Protein AF-A0A8N4L3C9-F1 (afdb_monomer_lite)

Structure (mmCIF, N/CA/C/O backbone):
data_AF-A0A8N4L3C9-F1
#
_entry.id   AF-A0A8N4L3C9-F1
#
loop_
_atom_site.group_PDB
_atom_site.id
_atom_site.type_symbol
_atom_site.label_atom_id
_atom_site.label_alt_id
_atom_site.label_comp_id
_atom_site.label_asym_id
_atom_site.label_entity_id
_atom_site.label_seq_id
_atom_site.pdbx_PDB_ins_code
_atom_site.Cartn_x
_atom_site.Cartn_y
_atom_site.Cartn_z
_atom_site.occupancy
_atom_site.B_iso_or_equiv
_atom_site.auth_seq_id
_atom_site.auth_comp_id
_atom_site.auth_asym_id
_atom_site.auth_atom_id
_atom_site.pdbx_PDB_model_num
ATOM 1 N N . MET A 1 1 ? -49.165 -44.843 62.097 1.00 40.22 1 MET A N 1
ATOM 2 C CA . MET A 1 1 ? -48.979 -43.963 60.924 1.00 40.22 1 MET A CA 1
ATOM 3 C C . MET A 1 1 ? -48.472 -42.639 61.449 1.00 40.22 1 MET A C 1
ATOM 5 O O . MET A 1 1 ? -49.256 -41.775 61.826 1.00 40.22 1 MET A O 1
ATOM 9 N N . GLU A 1 2 ? -47.159 -42.580 61.627 1.00 32.84 2 GLU A N 1
ATOM 10 C CA . GLU A 1 2 ? -46.451 -41.424 62.164 1.00 32.84 2 GLU A CA 1
ATOM 11 C C . GLU A 1 2 ? -46.400 -40.332 61.094 1.00 32.84 2 GLU A C 1
ATOM 13 O O . GLU A 1 2 ? -46.201 -40.610 59.912 1.00 32.84 2 GLU A O 1
ATOM 18 N N . ARG A 1 3 ? -46.696 -39.103 61.519 1.00 32.12 3 ARG A N 1
ATOM 19 C CA . ARG A 1 3 ? -46.665 -37.895 60.698 1.00 32.12 3 ARG A CA 1
ATOM 20 C C . ARG A 1 3 ? -45.275 -37.293 60.838 1.00 32.12 3 ARG A C 1
ATOM 22 O O . ARG A 1 3 ? -44.904 -36.909 61.945 1.00 32.12 3 ARG A O 1
ATOM 29 N N . GLU A 1 4 ? -44.539 -37.198 59.742 1.00 34.81 4 GLU A N 1
ATOM 30 C CA . GLU A 1 4 ? -43.289 -36.447 59.708 1.00 34.81 4 GLU A CA 1
ATOM 31 C C . GLU A 1 4 ? -43.579 -34.962 59.457 1.00 34.81 4 GLU A C 1
ATOM 33 O O . GLU A 1 4 ? -44.310 -34.578 58.545 1.00 34.81 4 GLU A O 1
ATOM 38 N N . ASN A 1 5 ? -43.036 -34.151 60.360 1.00 30.30 5 ASN A N 1
ATOM 39 C CA . ASN A 1 5 ? -43.023 -32.696 60.373 1.00 30.30 5 ASN A CA 1
ATOM 40 C C . ASN A 1 5 ? -41.705 -32.182 59.763 1.00 30.30 5 ASN A C 1
ATOM 42 O O . ASN A 1 5 ? -40.681 -32.848 59.894 1.00 30.30 5 ASN A O 1
ATOM 46 N N . ASN A 1 6 ? -41.734 -30.910 59.332 1.00 29.19 6 ASN A N 1
ATOM 47 C CA . ASN A 1 6 ? -40.599 -29.984 59.130 1.00 29.19 6 ASN A CA 1
ATOM 48 C C . ASN A 1 6 ? -39.837 -30.153 57.797 1.00 29.19 6 ASN A C 1
ATOM 50 O O . ASN A 1 6 ? -39.669 -31.258 57.314 1.00 29.19 6 ASN A O 1
ATOM 54 N N . PHE A 1 7 ? -39.320 -29.124 57.126 1.00 27.73 7 PHE A N 1
ATOM 55 C CA . PHE A 1 7 ? -39.102 -27.710 57.435 1.00 27.73 7 PHE A CA 1
ATOM 56 C C . PHE A 1 7 ? -38.975 -26.978 56.085 1.00 27.73 7 PHE A C 1
ATOM 58 O O . PHE A 1 7 ? -38.402 -27.518 55.143 1.00 27.73 7 PHE A O 1
ATOM 65 N N . SER A 1 8 ? -39.511 -25.767 55.978 1.00 29.64 8 SER A N 1
ATOM 66 C CA . SER A 1 8 ? -39.357 -24.887 54.817 1.00 29.64 8 SER A CA 1
ATOM 67 C C . SER A 1 8 ? -37.897 -24.455 54.649 1.00 29.64 8 SER A C 1
ATOM 69 O O . SER A 1 8 ? -37.338 -23.854 55.565 1.00 29.64 8 SER A O 1
ATOM 71 N N . GLU A 1 9 ? -37.293 -24.729 53.491 1.00 32.06 9 GLU A N 1
ATOM 72 C CA . GLU A 1 9 ? -35.962 -24.229 53.136 1.00 32.06 9 GLU A CA 1
ATOM 73 C C . GLU A 1 9 ? -36.008 -22.703 52.957 1.00 32.06 9 GLU A C 1
ATOM 75 O O . GLU A 1 9 ? -36.534 -22.170 51.979 1.00 32.06 9 GLU A O 1
ATOM 80 N N . GLU A 1 10 ? -35.493 -21.995 53.962 1.00 32.00 10 GLU A N 1
ATOM 81 C CA . GLU A 1 10 ? -35.200 -20.567 53.915 1.00 32.00 10 GLU A CA 1
ATOM 82 C C . GLU A 1 10 ? -34.136 -20.276 52.850 1.00 32.00 10 GLU A C 1
ATOM 84 O O . GLU A 1 10 ? -33.052 -20.863 52.832 1.00 32.00 10 GLU A O 1
ATOM 89 N N . ASN A 1 11 ? -34.443 -19.305 51.990 1.00 30.45 11 ASN A N 1
ATOM 90 C CA . ASN A 1 11 ? -33.501 -18.662 51.085 1.00 30.45 11 ASN A CA 1
ATOM 91 C C . ASN A 1 11 ? -32.359 -18.019 51.891 1.00 30.45 11 ASN A C 1
ATOM 93 O O . ASN A 1 11 ? -32.498 -16.909 52.403 1.00 30.45 11 ASN A O 1
ATOM 97 N N . GLY A 1 12 ? -31.224 -18.709 51.994 1.00 29.72 12 GLY A N 1
ATOM 98 C CA . GLY A 1 12 ? -30.000 -18.154 52.561 1.00 29.72 12 GLY A CA 1
ATOM 99 C C . GLY A 1 12 ? -29.418 -17.076 51.648 1.00 29.72 12 GLY A C 1
ATOM 100 O O . GLY A 1 12 ? -28.816 -17.383 50.618 1.00 29.72 12 GLY A O 1
ATOM 101 N N . GLU A 1 13 ? -29.586 -15.807 52.022 1.00 33.38 13 GLU A N 1
ATOM 102 C CA . GLU A 1 13 ? -28.880 -14.687 51.398 1.00 33.38 13 GLU A CA 1
ATOM 103 C C . GLU A 1 13 ? -27.354 -14.893 51.498 1.00 33.38 13 GLU A C 1
ATOM 105 O O . GLU A 1 13 ? -26.840 -15.247 52.567 1.00 33.38 13 GLU A O 1
ATOM 110 N N . PRO A 1 14 ? -26.580 -14.670 50.420 1.00 34.81 14 PRO A N 1
ATOM 111 C CA . PRO A 1 14 ? -25.137 -14.835 50.475 1.00 34.81 14 PRO A CA 1
ATOM 112 C C . PRO A 1 14 ? -24.511 -13.759 51.370 1.00 34.81 14 PRO A C 1
ATOM 114 O O . PRO A 1 14 ? -24.670 -12.558 51.153 1.00 34.81 14 PRO A O 1
ATOM 117 N N . MET A 1 15 ? -23.753 -14.216 52.368 1.00 31.47 15 MET A N 1
ATOM 118 C CA . MET A 1 15 ? -22.994 -13.398 53.314 1.00 31.47 15 MET A CA 1
ATOM 119 C C . MET A 1 15 ? -22.161 -12.321 52.596 1.00 31.47 15 MET A C 1
ATOM 121 O O . MET A 1 15 ? -21.334 -12.618 51.729 1.00 31.47 15 MET A O 1
ATOM 125 N N . ALA A 1 16 ? -22.373 -11.060 52.985 1.00 35.69 16 ALA A N 1
ATOM 126 C CA . ALA A 1 16 ? -21.710 -9.897 52.408 1.00 35.69 16 ALA A CA 1
ATOM 127 C C . ALA A 1 16 ? -20.176 -10.027 52.467 1.00 35.69 16 ALA A C 1
ATOM 129 O O . ALA A 1 16 ? -19.571 -10.156 53.536 1.00 35.69 16 ALA A O 1
ATOM 130 N N . LYS A 1 17 ? -19.532 -9.972 51.295 1.00 41.75 17 LYS A N 1
ATOM 131 C CA . LYS A 1 17 ? -18.070 -9.935 51.161 1.00 41.75 17 LYS A CA 1
ATOM 132 C C . LYS A 1 17 ? -17.531 -8.688 51.877 1.00 41.75 17 LYS A C 1
ATOM 134 O O . LYS A 1 17 ? -18.053 -7.592 51.694 1.00 41.75 17 LYS A O 1
ATOM 139 N N . LYS A 1 18 ? -16.481 -8.849 52.695 1.00 41.50 18 LYS A N 1
ATOM 140 C CA . LYS A 1 18 ? -15.822 -7.744 53.416 1.00 41.50 18 LYS A CA 1
ATOM 141 C C . LYS A 1 18 ? -15.333 -6.675 52.425 1.00 41.50 18 LYS A C 1
ATOM 143 O O . LYS A 1 18 ? -14.487 -6.954 51.580 1.00 41.50 18 LYS A O 1
ATOM 148 N N . ILE A 1 19 ? -15.866 -5.460 52.555 1.00 48.44 19 ILE A N 1
ATOM 149 C CA . ILE A 1 19 ? -15.586 -4.307 51.686 1.00 48.44 19 ILE A CA 1
ATOM 150 C C . ILE A 1 19 ? -14.257 -3.645 52.082 1.00 48.44 19 ILE A C 1
ATOM 152 O O . ILE A 1 19 ? -13.949 -3.499 53.266 1.00 48.44 19 ILE A O 1
ATOM 156 N N . LYS A 1 20 ? -13.475 -3.207 51.085 1.00 43.78 20 LYS A N 1
ATOM 157 C CA . LYS A 1 20 ? -12.257 -2.402 51.274 1.00 43.78 20 LYS A CA 1
ATOM 158 C C . LYS A 1 20 ? -12.619 -0.993 51.768 1.00 43.78 20 LYS A C 1
ATOM 160 O O . LYS A 1 20 ? -13.208 -0.196 51.044 1.00 43.78 20 LYS A O 1
ATOM 165 N N . THR A 1 21 ? -12.226 -0.672 52.998 1.00 52.41 21 THR A N 1
ATOM 166 C CA . THR A 1 21 ? -12.514 0.582 53.728 1.00 52.41 21 THR A CA 1
ATOM 167 C C . THR A 1 21 ? -11.824 1.851 53.191 1.00 52.41 21 THR A C 1
ATOM 169 O O . THR A 1 21 ? -11.903 2.901 53.827 1.00 52.41 21 THR A O 1
ATOM 172 N N . GLU A 1 22 ? -11.123 1.788 52.058 1.00 55.25 22 GLU A N 1
ATOM 173 C CA . GLU A 1 22 ? -10.259 2.878 51.570 1.00 55.25 22 GLU A CA 1
ATOM 174 C C . GLU A 1 22 ? -11.036 4.119 51.102 1.00 55.25 22 GLU A C 1
ATOM 176 O O . GLU A 1 22 ? -10.581 5.241 51.316 1.00 55.25 22 GLU A O 1
ATOM 181 N N . TRP A 1 23 ? -12.252 3.952 50.579 1.00 54.97 23 TRP A N 1
ATOM 182 C CA . TRP A 1 23 ? -13.064 5.050 50.029 1.00 54.97 23 TRP A CA 1
ATOM 183 C C . TRP A 1 23 ? -13.632 6.008 51.081 1.00 54.97 23 TRP A C 1
ATOM 185 O O . TRP A 1 23 ? -13.938 7.158 50.774 1.00 54.97 23 TRP A O 1
ATOM 195 N N . VAL A 1 24 ? -13.736 5.570 52.340 1.00 55.00 24 VAL A N 1
ATOM 196 C CA . VAL A 1 24 ? -14.235 6.405 53.448 1.00 55.00 24 VAL A CA 1
ATOM 197 C C . VAL A 1 24 ? -13.301 7.594 53.710 1.00 55.00 24 VAL A C 1
ATOM 199 O O . VAL A 1 24 ? -13.761 8.644 54.147 1.00 55.00 24 VAL A O 1
ATOM 202 N N . LYS A 1 25 ? -12.008 7.475 53.370 1.00 58.03 25 LYS A N 1
ATOM 203 C CA . LYS A 1 25 ? -11.027 8.566 53.499 1.00 58.03 25 LYS A CA 1
ATOM 204 C C . LYS A 1 25 ? -11.184 9.675 52.448 1.00 58.03 25 LYS A C 1
ATOM 206 O O . LYS A 1 25 ? -10.525 10.699 52.569 1.00 58.03 25 LYS A O 1
ATOM 211 N N . SER A 1 26 ? -12.023 9.481 51.427 1.00 65.62 26 SER A N 1
ATOM 212 C CA . SER A 1 26 ? -12.197 10.433 50.320 1.00 65.62 26 SER A CA 1
ATOM 213 C C . SER A 1 26 ? -13.340 11.439 50.527 1.00 65.62 26 SER A C 1
ATOM 215 O O . SER A 1 26 ? -13.521 12.322 49.687 1.00 65.62 26 SER A O 1
ATOM 217 N N . TYR A 1 27 ? -14.137 11.317 51.594 1.00 71.25 27 TYR A N 1
ATOM 218 C CA . TYR A 1 27 ? -15.278 12.204 51.846 1.00 71.25 27 TYR A CA 1
ATOM 219 C C . TYR A 1 27 ? -14.908 13.352 52.787 1.00 71.25 27 TYR A C 1
ATOM 221 O O . TYR A 1 27 ? -14.153 13.170 53.735 1.00 71.25 27 TYR A O 1
ATOM 2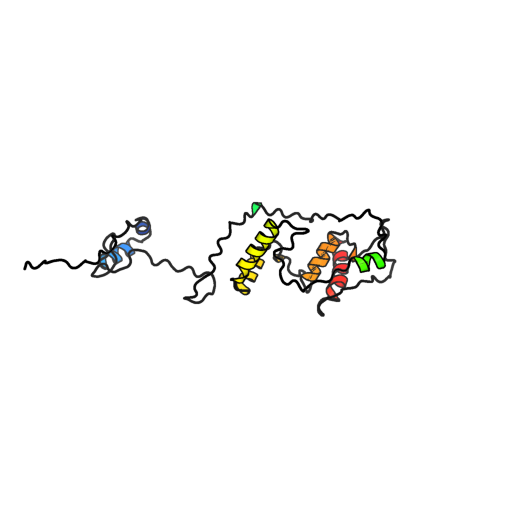29 N N . SER A 1 28 ? -15.474 14.539 52.547 1.00 83.88 28 SER A N 1
ATOM 230 C CA . SER A 1 28 ? -15.307 15.679 53.455 1.00 83.88 28 SER A CA 1
ATOM 231 C C . SER A 1 28 ? -16.071 15.471 54.767 1.00 83.88 28 SER A C 1
ATOM 233 O O . SER A 1 28 ? -17.130 14.838 54.787 1.00 83.88 28 SER A O 1
ATOM 235 N N . ASP A 1 29 ? -15.597 16.081 55.856 1.00 81.38 29 ASP A N 1
ATOM 236 C CA . ASP A 1 29 ? -16.233 15.975 57.181 1.00 81.38 29 ASP A CA 1
ATOM 237 C C . ASP A 1 29 ? -17.701 16.428 57.176 1.00 81.38 29 ASP A C 1
ATOM 239 O O . ASP A 1 29 ? -18.554 15.849 57.851 1.00 81.38 29 ASP A O 1
ATOM 243 N N . LYS A 1 30 ? -18.030 17.434 56.351 1.00 83.75 30 LYS A N 1
ATOM 244 C CA . LYS A 1 30 ? -19.411 17.905 56.161 1.00 83.75 30 LYS A CA 1
ATOM 245 C C . LYS A 1 30 ? -20.297 16.839 55.514 1.00 83.75 30 LYS A C 1
ATOM 247 O O . LYS A 1 30 ? -21.440 16.670 55.936 1.00 83.75 30 LYS A O 1
ATOM 252 N N . ALA A 1 31 ? -19.779 16.126 54.513 1.00 80.50 31 ALA A N 1
ATOM 253 C CA . ALA A 1 31 ? -20.506 15.043 53.858 1.00 80.50 31 ALA A CA 1
ATOM 254 C C . ALA A 1 31 ? -20.727 13.874 54.825 1.00 80.50 31 ALA A C 1
ATOM 256 O O . ALA A 1 31 ? -21.833 13.341 54.895 1.00 80.50 31 ALA A O 1
ATOM 257 N N . LEU A 1 32 ? -19.716 13.534 55.630 1.00 80.88 32 LEU A N 1
ATOM 258 C CA . LEU A 1 32 ? -19.824 12.483 56.639 1.00 80.88 32 LEU A CA 1
ATOM 259 C C . LEU A 1 32 ? -20.898 12.810 57.685 1.00 80.88 32 LEU A C 1
ATOM 261 O O . LEU A 1 32 ? -21.756 11.979 57.971 1.00 80.88 32 LEU A O 1
ATOM 265 N N . LEU A 1 33 ? -20.911 14.047 58.193 1.00 83.94 33 LEU A N 1
ATOM 266 C CA . LEU A 1 33 ? -21.912 14.509 59.156 1.00 83.94 33 LEU A CA 1
ATOM 267 C C . LEU A 1 33 ? -23.336 14.451 58.584 1.00 83.94 33 LEU A C 1
ATOM 269 O O . LEU A 1 33 ? -24.275 14.061 59.283 1.00 83.94 33 LEU A O 1
ATOM 273 N N . MET A 1 34 ? -23.502 14.828 57.314 1.00 82.81 34 MET A N 1
ATOM 274 C CA . MET A 1 34 ? -24.790 14.755 56.626 1.00 82.81 34 MET A CA 1
ATOM 275 C C . MET A 1 34 ? -25.253 13.303 56.447 1.00 82.81 34 MET A C 1
ATOM 277 O O . MET A 1 34 ? -26.417 13.010 56.711 1.00 82.81 34 MET A O 1
ATOM 281 N N . MET A 1 35 ? -24.351 12.387 56.081 1.00 79.44 35 MET A N 1
ATOM 282 C CA . MET A 1 35 ? -24.652 10.955 55.965 1.00 79.44 35 MET A CA 1
ATOM 283 C C . MET A 1 35 ? -25.075 10.356 57.309 1.00 79.44 35 MET A C 1
ATOM 285 O O . MET A 1 35 ? -26.095 9.672 57.379 1.00 79.44 35 MET A O 1
ATOM 289 N N . THR A 1 36 ? -24.366 10.679 58.393 1.00 81.69 36 THR A N 1
ATOM 290 C CA . THR A 1 36 ? -24.722 10.222 59.746 1.00 81.69 36 THR A CA 1
ATOM 291 C C . THR A 1 36 ? -26.108 10.718 60.163 1.00 81.69 36 THR A C 1
ATOM 293 O O . THR A 1 36 ? -26.901 9.947 60.696 1.00 81.69 36 THR A O 1
ATOM 296 N N . ARG A 1 37 ? -26.456 11.980 59.863 1.00 83.31 37 ARG A N 1
ATOM 297 C CA . ARG A 1 37 ? -27.806 12.521 60.125 1.00 83.31 37 ARG A CA 1
ATOM 298 C C . ARG A 1 37 ? -28.906 11.819 59.328 1.00 83.31 37 ARG A C 1
ATOM 300 O O . ARG A 1 37 ? -30.043 11.787 59.783 1.00 83.31 37 ARG A O 1
ATOM 307 N N . MET A 1 38 ? -28.570 11.258 58.171 1.00 77.75 38 MET A N 1
ATOM 308 C CA . MET A 1 38 ? -29.484 10.485 57.325 1.00 77.75 38 MET A CA 1
ATOM 309 C C . MET A 1 38 ? -29.541 8.993 57.706 1.00 77.75 38 MET A C 1
ATOM 311 O O . MET A 1 38 ? -30.161 8.208 56.991 1.00 77.75 38 MET A O 1
ATOM 315 N N . GLY A 1 39 ? -28.921 8.594 58.824 1.00 77.44 39 GLY A N 1
ATOM 316 C CA . GLY A 1 39 ? -28.954 7.218 59.326 1.00 77.44 39 GLY A CA 1
ATOM 317 C C . GLY A 1 39 ? -27.906 6.295 58.704 1.00 77.44 39 GLY A C 1
ATOM 318 O O . GLY A 1 39 ? -28.110 5.088 58.660 1.00 77.44 39 GLY A O 1
ATOM 319 N N . TYR A 1 40 ? -26.799 6.841 58.192 1.00 78.38 40 TYR A N 1
ATOM 320 C CA . TYR A 1 40 ? -25.671 6.031 57.735 1.00 78.38 40 TYR A CA 1
ATOM 321 C C . TYR A 1 40 ? -24.992 5.311 58.908 1.00 78.38 40 TYR A C 1
ATOM 323 O O . TYR A 1 40 ? -24.502 5.948 59.843 1.00 78.38 40 TYR A O 1
ATOM 331 N N . GLU A 1 41 ? -24.892 3.987 58.813 1.00 78.19 41 GLU A N 1
ATOM 332 C CA . GLU A 1 41 ? -24.109 3.149 59.718 1.00 78.19 41 GLU A CA 1
ATOM 333 C C . GLU A 1 41 ? -22.895 2.567 58.983 1.00 78.19 41 GLU A C 1
ATOM 335 O O . GLU A 1 41 ? -22.954 2.210 57.805 1.00 78.19 41 GLU A O 1
ATOM 340 N N . LYS A 1 42 ? -21.763 2.443 59.686 1.00 71.19 42 LYS A N 1
ATOM 341 C CA . LYS A 1 42 ? -20.527 1.909 59.101 1.00 71.19 42 LYS A CA 1
ATOM 342 C C . LYS A 1 42 ? -20.770 0.487 58.577 1.00 71.19 42 LYS A C 1
ATOM 344 O O . LYS A 1 42 ? -21.138 -0.396 59.345 1.00 71.19 42 LYS A O 1
ATOM 349 N N . ASN A 1 43 ? -20.494 0.272 57.288 1.00 71.69 43 ASN A N 1
ATOM 350 C CA . ASN A 1 43 ? -20.716 -0.985 56.554 1.00 71.69 43 ASN A CA 1
ATOM 351 C C . ASN A 1 43 ? -22.188 -1.350 56.295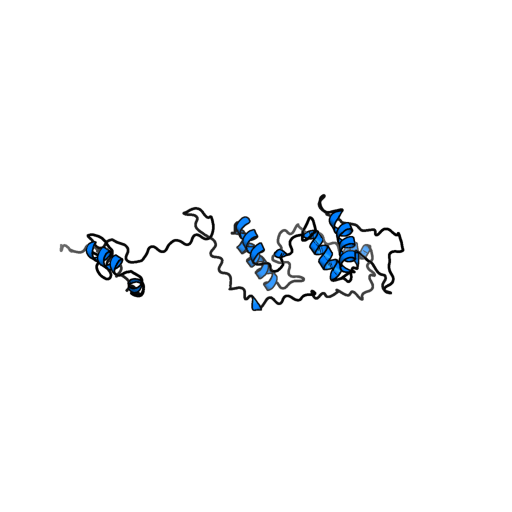 1.00 71.69 43 ASN A C 1
ATOM 353 O O . ASN A 1 43 ? -22.470 -2.508 55.985 1.00 71.69 43 ASN A O 1
ATOM 357 N N . LYS A 1 44 ? -23.118 -0.390 56.376 1.00 76.56 44 LYS A N 1
ATOM 358 C CA . LYS A 1 44 ? -24.517 -0.579 55.970 1.00 76.56 44 LYS A CA 1
ATOM 359 C C . LYS A 1 44 ? -24.944 0.442 54.916 1.00 76.56 44 LYS A C 1
ATOM 361 O O . LYS A 1 44 ? -24.405 1.544 54.832 1.00 76.56 44 LYS A O 1
ATOM 366 N N . GLY A 1 45 ? -25.885 0.031 54.072 1.00 75.44 45 GLY A N 1
ATOM 367 C CA . GLY A 1 45 ? -26.487 0.894 53.067 1.00 75.44 45 GLY A CA 1
ATOM 368 C C . GLY A 1 45 ? -27.303 2.016 53.697 1.00 75.44 45 GLY A C 1
ATOM 369 O O . GLY A 1 45 ? -27.865 1.847 54.773 1.00 75.44 45 GLY A O 1
ATOM 370 N N . LEU A 1 46 ? -27.422 3.158 53.022 1.00 77.44 46 LEU A N 1
ATOM 371 C CA . LEU A 1 46 ? -28.291 4.242 53.485 1.00 77.44 46 LEU A CA 1
ATOM 372 C C . LEU A 1 46 ? -29.778 3.864 53.325 1.00 77.44 46 LEU A C 1
ATOM 374 O O . LEU A 1 46 ? -30.179 3.369 52.273 1.00 77.44 46 LEU A O 1
ATOM 378 N N . GLY A 1 47 ? -30.611 4.121 54.336 1.00 73.38 47 GLY A N 1
ATOM 379 C CA . GLY A 1 47 ? -32.065 3.907 54.278 1.00 73.38 47 GLY A CA 1
ATOM 380 C C . GLY A 1 47 ? -32.628 3.226 55.526 1.00 73.38 47 GLY A C 1
ATOM 381 O O . GLY A 1 47 ? -31.893 2.635 56.308 1.00 73.38 47 GLY A O 1
ATOM 382 N N . LYS A 1 48 ? -33.954 3.283 55.710 1.00 75.75 48 LYS A N 1
ATOM 383 C CA . LYS A 1 48 ? -34.636 2.815 56.934 1.00 75.75 48 LYS A CA 1
ATOM 384 C C . LYS A 1 48 ? -34.381 1.335 57.262 1.00 75.75 48 LYS A C 1
ATOM 386 O O . LYS A 1 48 ? -34.361 0.981 58.435 1.00 75.75 48 LYS A O 1
ATOM 391 N N . GLN A 1 49 ? -34.190 0.487 56.248 1.00 78.62 49 GLN A N 1
ATOM 392 C CA . GLN A 1 49 ? -33.849 -0.934 56.408 1.00 78.62 49 GLN A CA 1
ATOM 393 C C . GLN A 1 49 ? -32.416 -1.258 55.955 1.00 78.62 49 GLN A C 1
ATOM 395 O O . GLN A 1 49 ? -32.109 -2.408 55.669 1.00 78.62 49 GLN A O 1
ATOM 400 N N . ASN A 1 50 ? -31.526 -0.265 55.865 1.00 76.44 50 ASN A N 1
ATOM 401 C CA . ASN A 1 50 ? -30.164 -0.428 55.337 1.00 76.44 50 ASN A CA 1
ATOM 402 C C . ASN A 1 50 ? -30.092 -0.926 53.878 1.00 76.44 50 ASN A C 1
ATOM 404 O O . ASN A 1 50 ? -29.086 -1.486 53.452 1.00 76.44 50 ASN A O 1
ATOM 408 N N . GLN A 1 51 ? -31.157 -0.695 53.104 1.00 75.25 51 GLN A N 1
ATOM 409 C CA . GLN A 1 51 ? -31.340 -1.171 51.724 1.00 75.25 51 GLN A CA 1
ATOM 410 C C . GLN A 1 51 ? -30.493 -0.441 50.662 1.00 75.25 51 GLN A C 1
ATOM 412 O O . GLN A 1 51 ? -30.533 -0.789 49.483 1.00 75.25 51 GLN A O 1
ATOM 417 N N . GLY A 1 52 ? -29.790 0.628 51.042 1.00 72.81 52 GLY A N 1
ATOM 418 C CA . GLY A 1 52 ? -28.978 1.417 50.120 1.00 72.81 52 GLY A CA 1
ATOM 419 C C . GLY A 1 52 ? -27.756 0.654 49.612 1.00 72.81 52 GLY A C 1
ATOM 420 O O . GLY A 1 52 ? -27.251 -0.267 50.248 1.00 72.81 52 GLY A O 1
ATOM 421 N N . ARG A 1 53 ? -27.231 1.063 48.457 1.00 70.38 53 ARG A N 1
ATOM 422 C CA . ARG A 1 53 ? -25.994 0.475 47.931 1.00 70.38 53 ARG A CA 1
ATOM 423 C C . ARG A 1 53 ? -24.816 0.885 48.815 1.00 70.38 53 ARG A C 1
ATOM 425 O O . ARG A 1 53 ? -24.666 2.055 49.153 1.00 70.38 53 ARG A O 1
ATOM 432 N N . LEU A 1 54 ? -23.997 -0.096 49.174 1.00 69.12 54 LEU A N 1
ATOM 433 C CA . LEU A 1 54 ? -22.751 0.098 49.917 1.00 69.12 54 LEU A CA 1
ATOM 434 C C . LEU A 1 54 ? -21.610 0.581 49.025 1.00 69.12 54 LEU A C 1
ATOM 436 O O . LEU A 1 54 ? -20.743 1.336 49.455 1.00 69.12 54 LEU A O 1
ATOM 440 N N . GLU A 1 55 ? -21.611 0.117 47.781 1.00 65.12 55 GLU A N 1
ATOM 441 C CA . GLU A 1 55 ? -20.586 0.448 46.808 1.00 65.12 55 GLU A CA 1
ATOM 442 C C . GLU A 1 55 ? -21.004 1.686 46.007 1.00 65.12 55 GLU A C 1
ATOM 444 O O . GLU A 1 55 ? -22.174 1.787 45.608 1.00 65.12 55 GLU A O 1
ATOM 449 N N . PRO A 1 56 ? -20.073 2.626 45.751 1.00 66.88 56 PRO A N 1
ATOM 450 C CA . PRO A 1 56 ? -20.316 3.728 44.835 1.00 66.88 56 PRO A CA 1
ATOM 451 C C . PRO A 1 56 ? -20.835 3.201 43.499 1.00 66.88 56 PRO A C 1
ATOM 453 O O . PRO A 1 56 ? -20.353 2.190 42.985 1.00 66.88 56 PRO A O 1
ATOM 456 N N . ILE A 1 57 ? -21.805 3.902 42.913 1.00 67.44 57 ILE A N 1
ATOM 457 C CA . ILE A 1 57 ? -22.211 3.622 41.539 1.00 67.44 57 ILE A CA 1
ATOM 458 C C . ILE A 1 57 ? -21.022 3.997 40.663 1.00 67.44 57 ILE A C 1
ATOM 460 O O . ILE A 1 57 ? -20.731 5.177 40.469 1.00 67.44 57 ILE A O 1
ATOM 464 N N . ILE A 1 58 ? -20.311 2.984 40.175 1.00 64.12 58 ILE A N 1
ATOM 465 C CA . ILE A 1 58 ? -19.250 3.173 39.196 1.00 64.12 58 ILE A CA 1
ATOM 466 C C . ILE A 1 58 ? -19.921 3.792 37.973 1.00 64.12 58 ILE A C 1
ATOM 468 O O . ILE A 1 58 ? -20.858 3.214 37.415 1.00 64.12 58 ILE A O 1
ATOM 472 N N . ALA A 1 59 ? -19.488 4.993 37.592 1.00 61.75 59 ALA A N 1
ATOM 473 C CA . ALA A 1 59 ? -19.933 5.587 36.346 1.00 61.75 59 ALA A CA 1
ATOM 474 C C . ALA A 1 59 ? -19.557 4.619 35.224 1.00 61.75 59 ALA A C 1
ATOM 476 O O . ALA A 1 59 ? -18.384 4.269 35.079 1.00 61.75 59 ALA A O 1
ATOM 477 N N . VAL A 1 60 ? -20.550 4.156 34.464 1.00 62.19 60 VAL A N 1
ATOM 478 C CA . VAL A 1 60 ? -20.290 3.362 33.265 1.00 62.19 60 VAL A CA 1
ATOM 479 C C . VAL A 1 60 ? -19.444 4.240 32.352 1.00 62.19 60 VAL A C 1
ATOM 481 O O . VAL A 1 60 ? -19.921 5.266 31.865 1.00 62.19 60 VAL A O 1
ATOM 484 N N . GLN A 1 61 ? -18.174 3.879 32.171 1.00 56.66 61 GLN A N 1
ATOM 485 C CA . GLN A 1 61 ? -17.340 4.504 31.156 1.00 56.66 61 GLN A CA 1
ATOM 486 C C . GLN A 1 61 ? -17.909 4.062 29.813 1.00 56.66 61 GLN A C 1
ATOM 488 O O . GLN A 1 61 ? -17.760 2.914 29.411 1.00 56.66 61 GLN A O 1
ATOM 493 N N . GLN A 1 62 ? -18.660 4.953 29.170 1.00 55.97 62 GLN A N 1
ATOM 494 C CA . GLN A 1 62 ? -19.054 4.748 27.788 1.00 55.97 62 GLN A CA 1
ATOM 495 C C . GLN A 1 62 ? -17.864 5.106 26.907 1.00 55.97 62 GLN A C 1
ATOM 497 O O . GLN A 1 62 ? -17.443 6.266 26.864 1.00 55.97 62 GLN A O 1
ATOM 502 N N . ASP A 1 63 ? -17.343 4.122 26.184 1.00 56.72 63 ASP A N 1
ATOM 503 C CA . ASP A 1 63 ? -16.337 4.376 25.168 1.00 56.72 63 ASP A CA 1
ATOM 504 C C . ASP A 1 63 ? -16.994 5.027 23.943 1.00 56.72 63 ASP A C 1
ATOM 506 O O . ASP A 1 63 ? -17.670 4.408 23.120 1.00 56.72 63 ASP A O 1
ATOM 510 N N . GLY A 1 64 ? -16.797 6.341 23.827 1.00 62.94 64 GLY A N 1
ATOM 511 C CA . GLY A 1 64 ? -17.235 7.130 22.678 1.00 62.94 64 GLY A CA 1
ATOM 512 C C . GLY A 1 64 ? -18.687 7.614 22.740 1.00 62.94 64 GLY A C 1
ATOM 513 O O . GLY A 1 64 ? -19.270 7.801 23.800 1.00 62.94 64 GLY A O 1
ATOM 514 N N . ARG A 1 65 ? -19.264 7.906 21.565 1.00 62.19 65 ARG A N 1
ATOM 515 C CA . ARG A 1 65 ? -20.635 8.436 21.408 1.00 62.19 65 ARG A CA 1
ATOM 516 C C . ARG A 1 65 ? -21.656 7.310 21.214 1.00 62.19 65 ARG A C 1
ATOM 518 O O . ARG A 1 65 ? -22.506 7.392 20.330 1.00 62.19 65 ARG A O 1
ATOM 525 N N . LYS A 1 66 ? -21.534 6.229 21.980 1.00 61.81 66 LYS A N 1
ATOM 526 C CA . LYS A 1 66 ? -22.502 5.130 21.941 1.00 61.81 66 LYS A CA 1
ATOM 527 C C . LYS A 1 66 ? -23.691 5.482 22.836 1.00 61.81 66 LYS A C 1
ATOM 529 O O . LYS A 1 66 ? -23.519 6.019 23.928 1.00 61.81 66 LYS A O 1
ATOM 534 N N . GLY A 1 67 ? -24.908 5.232 22.354 1.00 58.88 67 GLY A N 1
ATOM 535 C CA . GLY A 1 67 ? -26.123 5.450 23.141 1.00 58.88 67 GLY A CA 1
ATOM 536 C C . GLY A 1 67 ? -26.125 4.603 24.418 1.00 58.88 67 GLY A C 1
ATOM 537 O O . GLY A 1 67 ? -25.508 3.539 24.472 1.00 58.88 67 GLY A O 1
ATOM 538 N N . LEU A 1 68 ? -26.810 5.080 25.458 1.00 60.19 68 LEU A N 1
ATOM 539 C CA . LEU A 1 68 ? -27.035 4.312 26.686 1.00 60.19 68 LEU A CA 1
ATOM 540 C C . LEU A 1 68 ? -27.699 2.966 26.341 1.00 60.19 68 LEU A C 1
ATOM 542 O O . LEU A 1 68 ? -28.751 2.945 25.710 1.00 60.19 68 LEU A O 1
ATOM 546 N N . GLY A 1 69 ? -27.083 1.852 26.751 1.00 61.00 69 GLY A N 1
ATOM 547 C CA . GLY A 1 69 ? -27.622 0.497 26.562 1.00 61.00 69 GLY A CA 1
ATOM 548 C C . GLY A 1 69 ? -27.054 -0.305 25.384 1.00 61.00 69 GLY A C 1
ATOM 549 O O . GLY A 1 69 ? -27.411 -1.474 25.244 1.00 61.00 69 GLY A O 1
ATOM 550 N N . LEU A 1 70 ? -26.155 0.264 24.570 1.00 62.00 70 LEU A N 1
ATOM 551 C CA . LEU A 1 70 ? -25.441 -0.510 23.551 1.00 62.00 70 LEU A CA 1
ATOM 552 C C . LEU A 1 70 ? -24.389 -1.398 24.232 1.00 62.00 70 LEU A C 1
ATOM 554 O O . LEU A 1 70 ? -23.465 -0.889 24.864 1.00 62.00 70 LEU A O 1
ATOM 558 N N . LYS A 1 71 ? -24.559 -2.720 24.147 1.00 59.34 71 LYS A N 1
ATOM 559 C CA . LYS A 1 71 ? -23.589 -3.684 24.675 1.00 59.34 71 LYS A CA 1
ATOM 560 C C . LYS A 1 71 ? -22.397 -3.746 23.724 1.00 59.34 71 LYS A C 1
ATOM 562 O O . LYS A 1 71 ? -22.572 -4.048 22.548 1.00 59.34 71 LYS A O 1
ATOM 567 N N . ASP A 1 72 ? -21.202 -3.471 24.234 1.00 55.94 72 ASP A N 1
ATOM 568 C CA . ASP A 1 72 ? -19.971 -3.742 23.500 1.00 55.94 72 ASP A CA 1
ATOM 569 C C . ASP A 1 72 ? -19.742 -5.257 23.486 1.00 55.94 72 ASP A C 1
ATOM 571 O O . ASP A 1 72 ? -19.275 -5.844 24.458 1.00 55.94 72 ASP A O 1
ATOM 575 N N . GLU A 1 73 ? -20.101 -5.909 22.381 1.00 55.38 73 GLU A N 1
ATOM 576 C CA . GLU A 1 73 ? -19.785 -7.329 22.160 1.00 55.38 73 GLU A CA 1
ATOM 577 C C . GLU A 1 73 ? -18.294 -7.549 21.852 1.00 55.38 73 GLU A C 1
ATOM 579 O O . GLU A 1 73 ? -17.816 -8.679 21.800 1.00 55.38 73 GLU A O 1
ATOM 584 N N . CYS A 1 74 ? -17.533 -6.468 21.672 1.00 52.38 74 CYS A N 1
ATOM 585 C CA . CYS A 1 74 ? -16.147 -6.516 21.239 1.00 52.38 74 CYS A CA 1
ATOM 586 C C . CYS A 1 74 ? -15.189 -6.255 22.409 1.00 52.38 74 CYS A C 1
ATOM 588 O O . CYS A 1 74 ? -14.535 -5.216 22.485 1.00 52.38 74 CYS A O 1
ATOM 590 N N . GLN A 1 75 ? -15.080 -7.214 23.333 1.00 52.22 75 GLN A N 1
ATOM 591 C CA . GLN A 1 75 ? -13.869 -7.325 24.148 1.00 52.22 75 GLN A CA 1
ATOM 592 C C . GLN A 1 75 ? -12.768 -7.902 23.261 1.00 52.22 75 GLN A C 1
ATOM 594 O O . GLN A 1 75 ? -12.536 -9.108 23.225 1.00 52.22 75 GLN A O 1
ATOM 599 N N . VAL A 1 76 ? -12.123 -7.031 22.490 1.00 55.94 76 VAL A N 1
ATOM 600 C CA . VAL A 1 76 ? -10.952 -7.406 21.706 1.00 55.94 76 VAL A CA 1
ATOM 601 C C . VAL A 1 76 ? -9.807 -7.660 22.691 1.00 55.94 76 VAL A C 1
ATOM 603 O O . VAL A 1 76 ? -9.121 -6.735 23.121 1.00 55.94 76 VAL A O 1
ATOM 606 N N . SER A 1 77 ? -9.634 -8.917 23.096 1.00 51.69 77 SER A N 1
ATOM 607 C CA . SER A 1 77 ? -8.476 -9.377 23.867 1.00 51.69 77 SER A CA 1
ATOM 608 C C . SER A 1 77 ? -7.266 -9.452 22.937 1.00 51.69 77 SER A C 1
ATOM 610 O O . SER A 1 77 ? -6.878 -10.530 22.495 1.00 51.69 77 SER A O 1
ATOM 612 N N . LEU A 1 78 ? -6.701 -8.295 22.601 1.00 57.62 78 LEU A N 1
ATOM 613 C CA . LEU A 1 78 ? -5.410 -8.220 21.930 1.00 57.62 78 LEU A CA 1
ATOM 614 C C . LEU A 1 78 ? -4.305 -8.281 22.980 1.00 57.62 78 LEU A C 1
ATOM 616 O O . LEU A 1 78 ? -4.337 -7.561 23.980 1.00 57.62 78 LEU A O 1
ATOM 620 N N . GLU A 1 79 ? -3.310 -9.121 22.717 1.00 64.56 79 GLU A N 1
ATOM 621 C CA . GLU A 1 79 ? -1.988 -8.968 23.314 1.00 64.56 79 GLU A CA 1
ATOM 622 C C . GLU A 1 79 ? -1.548 -7.508 23.149 1.00 64.56 79 GLU A C 1
ATOM 624 O O . GLU A 1 79 ? -1.757 -6.892 22.098 1.00 64.56 79 GLU A O 1
ATOM 629 N N . SER A 1 80 ? -0.997 -6.917 24.209 1.00 65.62 80 SER A N 1
ATOM 630 C CA . SER A 1 80 ? -0.545 -5.532 24.160 1.00 65.62 80 SER A CA 1
ATOM 631 C C . SER A 1 80 ? 0.560 -5.411 23.115 1.00 65.62 80 SER A C 1
ATOM 633 O O . SER A 1 80 ? 1.642 -5.963 23.308 1.00 65.62 80 SER A O 1
ATOM 635 N N . TRP A 1 81 ? 0.286 -4.694 22.024 1.00 75.44 81 TRP A N 1
ATOM 636 C CA . TRP A 1 81 ? 1.306 -4.353 21.038 1.00 75.44 81 TRP A CA 1
ATOM 637 C C . TRP A 1 81 ? 2.440 -3.592 21.729 1.00 75.44 81 TRP A C 1
ATOM 639 O O . TRP A 1 81 ? 2.202 -2.571 22.381 1.00 75.44 81 TRP A O 1
ATOM 649 N N . ASP A 1 82 ? 3.664 -4.099 21.607 1.00 78.94 82 ASP A N 1
ATOM 650 C CA . ASP A 1 82 ? 4.840 -3.441 22.157 1.00 78.94 82 ASP A CA 1
ATOM 651 C C . ASP A 1 82 ? 5.382 -2.434 21.139 1.00 78.94 82 ASP A C 1
ATOM 653 O O . ASP A 1 82 ? 6.002 -2.798 20.139 1.00 78.94 82 ASP A O 1
ATOM 657 N N . ASN A 1 83 ? 5.169 -1.148 21.418 1.00 70.62 83 ASN A N 1
ATOM 658 C CA . ASN A 1 83 ? 5.627 -0.047 20.571 1.00 70.62 83 ASN A CA 1
ATOM 659 C C . ASN A 1 83 ? 7.153 -0.032 20.357 1.00 70.62 83 ASN A C 1
ATOM 661 O O . ASN A 1 83 ? 7.618 0.629 19.434 1.00 70.62 83 ASN A O 1
ATOM 665 N N . THR A 1 84 ? 7.944 -0.720 21.188 1.00 75.94 84 THR A N 1
ATOM 666 C CA . THR A 1 84 ? 9.406 -0.792 21.016 1.00 75.94 84 THR A CA 1
ATOM 667 C C . THR A 1 84 ? 9.837 -1.748 19.903 1.00 75.94 84 THR A C 1
ATOM 669 O O . THR A 1 84 ? 10.970 -1.665 19.431 1.00 75.94 84 THR A O 1
ATOM 672 N N . THR A 1 85 ? 8.934 -2.619 19.443 1.00 74.19 85 THR A N 1
ATOM 673 C CA . THR A 1 85 ? 9.198 -3.551 18.338 1.00 74.19 85 THR A CA 1
ATOM 674 C C . THR A 1 85 ? 9.177 -2.873 16.966 1.00 74.19 85 THR A C 1
ATOM 676 O O . THR A 1 85 ? 9.767 -3.389 16.016 1.00 74.19 85 THR A O 1
ATOM 679 N N . GLU A 1 86 ? 8.539 -1.706 16.842 1.00 77.69 86 GLU A N 1
ATOM 680 C CA . GLU A 1 86 ? 8.427 -0.978 15.578 1.00 77.69 86 GLU A CA 1
ATOM 681 C C . GLU A 1 86 ? 9.654 -0.079 15.355 1.00 77.69 86 GLU A C 1
ATOM 683 O O . GLU A 1 86 ? 9.736 1.047 15.846 1.00 77.69 86 GLU A O 1
ATOM 688 N N . ILE A 1 87 ? 10.627 -0.575 14.587 1.00 82.50 87 ILE A N 1
ATOM 689 C CA . ILE A 1 87 ? 11.795 0.208 14.166 1.00 82.50 87 ILE A CA 1
ATOM 690 C C . ILE A 1 87 ? 11.490 0.866 12.818 1.00 82.50 87 ILE A C 1
ATOM 692 O O . ILE A 1 87 ? 11.455 0.204 11.780 1.00 82.50 87 ILE A O 1
ATOM 696 N N . ILE A 1 88 ? 11.291 2.184 12.830 1.00 83.50 88 ILE A N 1
ATOM 697 C CA . ILE A 1 88 ? 11.068 2.982 11.621 1.00 83.50 88 ILE A CA 1
ATOM 698 C C . ILE A 1 88 ? 12.417 3.455 11.071 1.00 83.50 88 ILE A C 1
ATOM 700 O O . ILE A 1 88 ? 13.077 4.301 11.674 1.00 83.50 88 ILE A O 1
ATOM 704 N N . ASN A 1 89 ? 12.805 2.940 9.904 1.00 84.12 89 ASN A N 1
ATOM 705 C CA . ASN A 1 89 ? 14.014 3.363 9.195 1.00 84.12 89 ASN A CA 1
ATOM 706 C C . ASN A 1 89 ? 13.667 4.431 8.150 1.00 84.12 89 ASN A C 1
ATOM 708 O O . ASN A 1 89 ? 12.834 4.190 7.277 1.00 84.12 89 ASN A O 1
ATOM 712 N N . LEU A 1 90 ? 14.308 5.599 8.242 1.00 85.12 90 LEU A N 1
ATOM 713 C CA . LEU A 1 90 ? 14.220 6.676 7.254 1.00 85.12 90 LEU A CA 1
ATOM 714 C C . LEU A 1 90 ? 15.645 7.088 6.848 1.00 85.12 90 LEU A C 1
ATOM 716 O O . LEU A 1 90 ? 16.400 7.524 7.721 1.00 85.12 90 LEU A O 1
ATOM 720 N N . PRO A 1 91 ? 16.031 6.986 5.562 1.00 85.56 91 PRO A N 1
ATOM 721 C CA . PRO A 1 91 ? 15.258 6.457 4.429 1.00 85.56 91 PRO A CA 1
ATOM 722 C C . PRO A 1 91 ? 14.922 4.958 4.563 1.00 85.56 91 PRO A C 1
ATOM 724 O O . PRO A 1 91 ? 15.566 4.232 5.320 1.00 85.56 91 PRO A O 1
ATOM 727 N N . GLU A 1 92 ? 13.885 4.508 3.851 1.00 90.12 92 GLU A N 1
ATOM 728 C CA . GLU A 1 92 ? 13.474 3.099 3.834 1.00 90.12 92 GLU A CA 1
ATOM 729 C C . GLU A 1 92 ? 14.528 2.237 3.122 1.00 90.12 92 GLU A C 1
ATOM 731 O O . GLU A 1 92 ? 15.114 2.643 2.118 1.00 90.12 92 GLU A O 1
ATOM 736 N N . ASN A 1 93 ? 14.750 1.017 3.616 1.00 89.12 93 ASN A N 1
ATOM 737 C CA . ASN A 1 93 ? 15.634 0.056 2.960 1.00 89.12 93 ASN A CA 1
ATOM 738 C C . ASN A 1 93 ? 14.846 -0.754 1.926 1.00 89.12 93 ASN A C 1
ATOM 740 O O . ASN A 1 93 ? 13.772 -1.270 2.238 1.00 89.12 93 ASN A O 1
ATOM 744 N N . TYR A 1 94 ? 15.402 -0.937 0.729 1.00 90.62 94 TYR A N 1
ATOM 745 C CA . TYR A 1 94 ? 14.818 -1.786 -0.309 1.00 90.62 94 TYR A CA 1
ATOM 746 C C . TYR A 1 94 ? 15.845 -2.781 -0.857 1.00 90.62 94 TYR A C 1
ATOM 748 O O . TYR 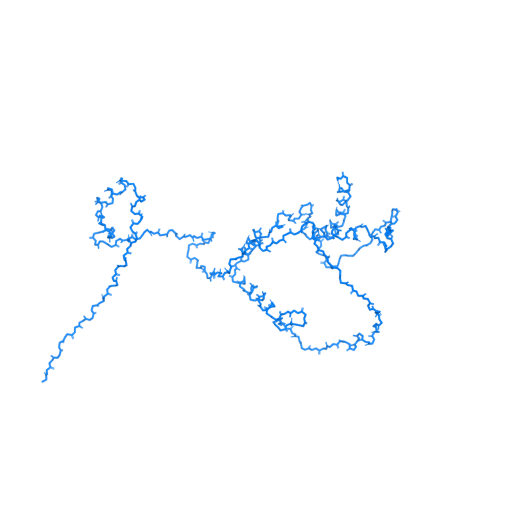A 1 94 ? 17.053 -2.548 -0.819 1.00 90.62 94 TYR A O 1
ATOM 756 N N . SER A 1 95 ? 15.356 -3.910 -1.369 1.00 93.12 95 SER A N 1
ATOM 757 C CA . SER A 1 95 ? 16.164 -4.929 -2.034 1.00 93.12 95 SER A CA 1
ATOM 758 C C . SER A 1 95 ? 15.548 -5.293 -3.380 1.00 93.12 95 SER A C 1
ATOM 760 O O . SER A 1 95 ? 14.333 -5.435 -3.519 1.00 93.12 95 SER A O 1
ATOM 762 N N . TRP A 1 96 ? 16.399 -5.432 -4.394 1.00 91.06 96 TRP A N 1
ATOM 763 C CA . TRP A 1 96 ? 15.976 -5.864 -5.720 1.00 91.06 96 TRP A CA 1
ATOM 764 C C . TRP A 1 96 ? 15.942 -7.388 -5.805 1.00 91.06 96 TRP A C 1
ATOM 766 O O . TRP A 1 96 ? 16.866 -8.063 -5.350 1.00 91.06 96 TRP A O 1
ATOM 776 N N . ILE A 1 97 ? 14.912 -7.924 -6.461 1.00 91.88 97 ILE A N 1
ATOM 777 C CA . ILE A 1 97 ? 14.926 -9.309 -6.934 1.00 91.88 97 ILE A CA 1
ATOM 778 C C . ILE A 1 97 ? 15.792 -9.341 -8.193 1.00 91.88 97 ILE A C 1
ATOM 780 O O . ILE A 1 97 ? 15.485 -8.672 -9.180 1.00 91.88 97 ILE A O 1
ATOM 784 N N . THR A 1 98 ? 16.880 -10.104 -8.163 1.00 88.25 98 THR A N 1
ATOM 785 C CA . THR A 1 98 ? 17.757 -10.291 -9.319 1.00 88.25 98 THR A CA 1
ATOM 786 C C . THR A 1 98 ? 17.421 -11.605 -10.010 1.00 88.25 98 THR A C 1
ATOM 788 O O . THR A 1 98 ? 17.261 -12.643 -9.372 1.00 88.25 98 THR A O 1
ATOM 791 N N . ASN A 1 99 ? 17.298 -11.561 -11.335 1.00 85.69 99 ASN A N 1
ATOM 792 C CA . ASN A 1 99 ? 17.182 -12.758 -12.154 1.00 85.69 99 ASN A CA 1
ATOM 793 C C . ASN A 1 99 ? 18.381 -12.816 -13.100 1.00 85.69 99 ASN A C 1
ATOM 795 O O . ASN A 1 99 ? 18.527 -11.961 -13.971 1.00 85.69 99 ASN A O 1
ATOM 799 N N . ASN A 1 100 ? 19.227 -13.824 -12.905 1.00 81.69 100 ASN A N 1
ATOM 800 C CA . ASN A 1 100 ? 20.416 -14.056 -13.723 1.00 81.69 100 ASN A CA 1
ATOM 801 C C . ASN A 1 100 ? 20.179 -15.123 -14.804 1.00 81.69 100 ASN A C 1
ATOM 803 O O . ASN A 1 100 ? 21.110 -15.464 -15.531 1.00 81.69 100 ASN A O 1
ATOM 807 N N . ALA A 1 101 ? 18.970 -15.685 -14.889 1.00 81.62 101 ALA A N 1
ATOM 808 C CA . ALA A 1 101 ? 18.639 -16.705 -15.870 1.00 81.62 101 ALA A CA 1
ATOM 809 C C . ALA A 1 101 ? 18.328 -16.084 -17.237 1.00 81.62 101 ALA A C 1
ATOM 811 O O . ALA A 1 101 ? 17.654 -15.055 -17.342 1.00 81.62 101 ALA A O 1
ATOM 812 N N . SER A 1 102 ? 18.784 -16.756 -18.290 1.00 75.19 102 SER A N 1
ATOM 813 C CA . SER A 1 102 ? 18.373 -16.492 -19.665 1.00 75.19 102 SER A CA 1
ATOM 814 C C . SER A 1 102 ? 16.871 -16.756 -19.794 1.00 75.19 102 SER A C 1
ATOM 816 O O . SER A 1 102 ? 16.406 -17.862 -19.523 1.00 75.19 102 SER A O 1
ATOM 818 N N . LEU A 1 103 ? 16.096 -15.749 -20.199 1.00 69.12 103 LEU A N 1
ATOM 819 C CA . LEU A 1 103 ? 14.674 -15.898 -20.520 1.00 69.12 103 LEU A CA 1
ATOM 820 C C . LEU A 1 103 ? 14.521 -16.545 -21.906 1.00 69.12 103 LEU A C 1
ATOM 822 O O . LEU A 1 103 ? 14.159 -15.891 -22.878 1.00 69.12 103 LEU A O 1
ATOM 826 N N . GLU A 1 104 ? 14.817 -17.837 -21.996 1.00 77.94 104 GLU A N 1
ATOM 827 C CA . GLU A 1 104 ? 14.527 -18.668 -23.172 1.00 77.94 104 GLU A CA 1
ATOM 828 C C . GLU A 1 104 ? 13.208 -19.417 -22.961 1.00 77.94 104 GLU A C 1
ATOM 830 O O . GLU A 1 104 ? 13.165 -20.640 -22.941 1.00 77.94 104 GLU A O 1
ATOM 835 N N . ILE A 1 105 ? 12.122 -18.678 -22.727 1.00 82.12 105 ILE A N 1
ATOM 836 C CA . ILE A 1 105 ? 10.788 -19.274 -22.599 1.00 82.12 105 ILE A CA 1
ATOM 837 C C . ILE A 1 105 ? 10.087 -19.119 -23.944 1.00 82.12 105 ILE A C 1
ATOM 839 O O . ILE A 1 105 ? 9.874 -17.994 -24.408 1.00 82.12 105 ILE A O 1
ATOM 843 N N . THR A 1 106 ? 9.736 -20.232 -24.585 1.00 88.50 106 THR A N 1
ATOM 844 C CA . THR A 1 106 ? 8.997 -20.188 -25.848 1.00 88.50 106 THR A CA 1
ATOM 845 C C . THR A 1 106 ? 7.501 -19.988 -25.608 1.00 88.50 106 THR A C 1
ATOM 847 O O . THR A 1 106 ? 6.971 -20.210 -24.518 1.00 88.50 106 THR A O 1
ATOM 850 N N . LEU A 1 107 ? 6.789 -19.538 -26.644 1.00 88.56 107 LEU A N 1
ATOM 851 C CA . LEU A 1 107 ? 5.336 -19.374 -26.583 1.00 88.56 107 LEU A CA 1
ATOM 852 C C . LEU A 1 107 ? 4.624 -20.708 -26.312 1.00 88.56 107 LEU A C 1
ATOM 854 O O . LEU A 1 107 ? 3.592 -20.713 -25.641 1.00 88.56 107 LEU A O 1
ATOM 858 N N . ASP A 1 108 ? 5.170 -21.812 -26.816 1.00 91.06 108 ASP A N 1
ATOM 859 C CA . ASP A 1 108 ? 4.612 -23.144 -26.598 1.00 91.06 108 ASP A CA 1
ATOM 860 C C . ASP A 1 108 ? 4.814 -23.586 -25.140 1.00 91.06 108 ASP A C 1
ATOM 862 O O . ASP A 1 108 ? 3.841 -23.984 -24.503 1.00 91.06 108 ASP A O 1
ATOM 866 N N . ASP A 1 109 ? 5.990 -23.332 -24.546 1.00 88.69 109 ASP A N 1
ATOM 867 C CA . ASP A 1 109 ? 6.220 -23.569 -23.109 1.00 88.69 109 ASP A CA 1
ATOM 868 C C . ASP A 1 109 ? 5.234 -22.776 -22.230 1.00 88.69 109 ASP A C 1
ATOM 870 O O . ASP A 1 109 ? 4.729 -23.272 -21.223 1.00 88.69 109 ASP A O 1
ATOM 874 N N . LEU A 1 110 ? 4.928 -21.523 -22.593 1.00 89.62 110 LEU A N 1
ATOM 875 C CA . LEU A 1 110 ? 3.957 -20.706 -21.853 1.00 89.62 110 LEU A CA 1
ATOM 876 C C . LEU A 1 110 ? 2.536 -21.262 -21.941 1.00 89.62 110 LEU A C 1
ATOM 878 O O . LEU A 1 110 ? 1.797 -21.170 -20.961 1.00 89.62 110 LEU A O 1
ATOM 882 N N . LYS A 1 111 ? 2.144 -21.816 -23.094 1.00 92.00 111 LYS A N 1
ATOM 883 C CA . LYS A 1 111 ? 0.825 -22.439 -23.264 1.00 92.00 111 LYS A CA 1
ATOM 884 C C . LYS A 1 111 ? 0.701 -23.708 -22.434 1.00 92.00 111 LYS A C 1
ATOM 886 O O . LYS A 1 111 ? -0.334 -23.894 -21.799 1.00 92.00 111 LYS A O 1
ATOM 891 N N . ASP A 1 112 ? 1.750 -24.522 -22.399 1.00 92.94 112 ASP A N 1
ATOM 892 C CA . ASP A 1 112 ? 1.768 -25.772 -21.637 1.00 92.94 112 ASP A CA 1
ATOM 893 C C . ASP A 1 112 ? 1.718 -25.525 -20.120 1.00 92.94 112 ASP A C 1
ATOM 895 O O . ASP A 1 112 ? 1.172 -26.332 -19.369 1.00 92.94 112 ASP A O 1
ATOM 899 N N . ASN A 1 113 ? 2.198 -24.365 -19.660 1.00 90.50 113 ASN A N 1
ATOM 900 C CA . ASN A 1 113 ? 2.126 -23.951 -18.256 1.00 90.50 113 ASN A CA 1
ATOM 901 C C . ASN A 1 113 ? 0.726 -23.492 -17.797 1.00 90.50 113 ASN A C 1
ATOM 903 O O . ASN A 1 113 ? 0.515 -23.262 -16.601 1.00 90.50 113 ASN A O 1
ATOM 907 N N . ILE A 1 114 ? -0.247 -23.339 -18.703 1.00 94.06 114 ILE A N 1
ATOM 908 C CA . ILE A 1 114 ? -1.609 -22.934 -18.336 1.00 94.06 114 ILE A CA 1
ATOM 909 C C . ILE A 1 114 ? -2.373 -24.151 -17.815 1.00 94.06 114 ILE A C 1
ATOM 911 O O . ILE A 1 114 ? -2.736 -25.056 -18.563 1.00 94.06 114 ILE A O 1
ATOM 915 N N . THR A 1 115 ? -2.698 -24.135 -16.525 1.00 93.25 115 THR A N 1
ATOM 916 C CA . THR A 1 115 ? -3.554 -25.147 -15.898 1.00 93.25 115 THR A CA 1
ATOM 917 C C . THR A 1 115 ? -4.960 -24.590 -15.671 1.00 93.25 115 THR A C 1
ATOM 919 O O . THR A 1 115 ? -5.139 -23.472 -15.188 1.00 93.25 115 THR A O 1
ATOM 922 N N . LEU A 1 116 ? -5.985 -25.359 -16.054 1.00 94.25 116 LEU A N 1
ATOM 923 C CA . LEU A 1 116 ? -7.391 -25.005 -15.844 1.00 94.25 116 LEU A CA 1
ATOM 924 C C . LEU A 1 116 ? -7.968 -25.848 -14.710 1.00 94.25 116 LEU A C 1
ATOM 926 O O . LEU A 1 116 ? -7.805 -27.066 -14.680 1.00 94.25 116 LEU A O 1
ATOM 930 N N . GLY A 1 117 ? -8.677 -25.196 -13.795 1.00 94.19 117 GLY A N 1
ATOM 931 C CA . GLY A 1 117 ? -9.302 -25.838 -12.645 1.00 94.19 117 GLY A CA 1
ATOM 932 C C . GLY A 1 117 ? -10.611 -25.156 -12.247 1.00 94.19 117 GLY A C 1
ATOM 933 O O . GLY A 1 117 ? -10.976 -24.121 -12.814 1.00 94.19 117 GLY A O 1
ATOM 934 N N . PRO A 1 118 ? -11.349 -25.733 -11.283 1.00 95.75 118 PRO A N 1
ATOM 935 C CA . PRO A 1 118 ? -12.547 -25.105 -10.739 1.00 95.75 118 PRO A CA 1
ATOM 936 C C . PRO A 1 118 ? -12.216 -23.765 -10.052 1.00 95.75 118 PRO A C 1
ATOM 938 O O . PRO A 1 118 ? -11.105 -23.582 -9.550 1.00 95.75 118 PRO A O 1
ATOM 941 N N . PRO A 1 119 ? -13.172 -22.817 -9.987 1.00 95.19 119 PRO A N 1
ATOM 942 C CA . PRO A 1 119 ? -12.939 -21.519 -9.367 1.00 95.19 119 PRO A CA 1
ATOM 943 C C . PRO A 1 119 ? -12.746 -21.663 -7.854 1.00 95.19 119 PRO A C 1
ATOM 945 O O . PRO A 1 119 ? -13.690 -21.953 -7.118 1.00 95.19 119 PRO A O 1
ATOM 948 N N . LYS A 1 120 ? -11.531 -21.391 -7.383 1.00 95.38 120 LYS A N 1
ATOM 949 C CA . LYS A 1 120 ? -11.211 -21.325 -5.957 1.00 95.38 120 LYS A CA 1
ATOM 950 C C . LYS A 1 120 ? -11.602 -19.958 -5.384 1.00 95.38 120 LYS A C 1
ATOM 952 O O . LYS A 1 120 ? -11.294 -18.919 -5.965 1.00 95.38 120 LYS A O 1
ATOM 957 N N . ARG A 1 121 ? -12.337 -19.953 -4.266 1.00 95.19 121 ARG A N 1
ATOM 958 C CA . ARG A 1 121 ? -12.837 -18.735 -3.586 1.00 95.19 121 ARG A CA 1
ATOM 959 C C . ARG A 1 121 ? -12.293 -18.567 -2.167 1.00 95.19 121 ARG A C 1
ATOM 961 O O . ARG A 1 121 ? -12.728 -17.663 -1.461 1.00 95.19 121 ARG A O 1
ATOM 968 N N . THR A 1 122 ? -11.364 -19.425 -1.763 1.00 94.19 122 THR A N 1
ATOM 969 C CA . THR A 1 122 ? -10.736 -19.410 -0.443 1.00 94.19 122 THR A CA 1
ATOM 970 C C . THR A 1 122 ? -9.225 -19.220 -0.588 1.00 94.19 122 THR A C 1
ATOM 972 O O . THR A 1 122 ? -8.668 -19.475 -1.655 1.00 94.19 122 THR A O 1
ATOM 975 N N . ILE A 1 123 ? -8.591 -18.680 0.454 1.00 94.81 123 ILE A N 1
ATOM 976 C CA . ILE A 1 123 ? -7.156 -18.337 0.492 1.00 94.81 123 ILE A CA 1
ATOM 977 C C . ILE A 1 123 ? -6.420 -19.052 1.637 1.00 94.81 123 ILE A C 1
ATOM 979 O O . ILE A 1 123 ? -5.212 -18.933 1.768 1.00 94.81 123 ILE A O 1
ATOM 983 N N . ASP A 1 124 ? -7.143 -19.772 2.485 1.00 92.50 124 ASP A N 1
ATOM 984 C CA . ASP A 1 124 ? -6.679 -20.401 3.725 1.00 92.50 124 ASP A CA 1
ATOM 985 C C . ASP A 1 124 ? -5.553 -21.428 3.530 1.00 92.50 124 ASP A C 1
ATOM 987 O O . ASP A 1 124 ? -4.690 -21.577 4.393 1.00 92.50 124 ASP A O 1
ATOM 991 N N . ASP A 1 125 ? -5.522 -22.090 2.381 1.00 93.44 125 ASP A N 1
ATOM 992 C CA . ASP A 1 125 ? -4.567 -23.134 2.010 1.00 93.44 125 ASP A CA 1
ATOM 993 C C . ASP A 1 125 ? -3.481 -22.655 1.019 1.00 93.44 125 ASP A C 1
ATOM 995 O O . ASP A 1 125 ? -2.646 -23.449 0.584 1.00 93.44 125 ASP A O 1
ATOM 999 N N . GLU A 1 126 ? -3.430 -21.359 0.682 1.00 94.50 126 GLU A N 1
ATOM 1000 C CA . GLU A 1 126 ? -2.458 -20.777 -0.265 1.00 94.50 126 GLU A CA 1
ATOM 1001 C C . GLU A 1 126 ? -1.063 -20.581 0.365 1.00 94.50 126 GLU A C 1
ATOM 1003 O O . GLU A 1 126 ? -0.586 -19.464 0.583 1.00 94.50 126 GLU A O 1
ATOM 1008 N N . CYS A 1 127 ? -0.390 -21.693 0.668 1.00 94.69 127 CYS A N 1
ATOM 1009 C CA . CYS A 1 127 ? 0.875 -21.723 1.416 1.00 94.69 127 CYS A CA 1
ATOM 1010 C C . CYS A 1 127 ? 2.120 -22.007 0.550 1.00 94.69 127 CYS A C 1
ATOM 1012 O O . CYS A 1 127 ? 3.184 -22.309 1.083 1.00 94.69 127 CYS A O 1
ATOM 1014 N N . LEU A 1 128 ? 2.025 -21.922 -0.784 1.00 94.69 128 LEU A N 1
ATOM 1015 C CA . LEU A 1 128 ? 3.148 -22.252 -1.680 1.00 94.69 128 LEU A CA 1
ATOM 1016 C C . LEU A 1 128 ? 4.366 -21.331 -1.474 1.00 94.69 128 LEU A C 1
ATOM 1018 O O . LEU A 1 128 ? 5.506 -21.781 -1.540 1.00 94.69 128 LEU A O 1
ATOM 1022 N N . TYR A 1 129 ? 4.115 -20.048 -1.197 1.00 94.06 129 TYR A N 1
ATOM 1023 C CA . TYR A 1 129 ? 5.147 -19.021 -1.002 1.00 94.06 129 TYR A CA 1
ATOM 1024 C C . TYR A 1 129 ? 5.045 -18.315 0.359 1.00 94.06 129 TYR A C 1
ATOM 1026 O O . TYR A 1 129 ? 5.676 -17.282 0.574 1.00 94.06 129 TYR A O 1
ATOM 1034 N N . CYS A 1 130 ? 4.227 -18.837 1.275 1.00 94.50 130 CYS A N 1
ATOM 1035 C CA . CYS A 1 130 ? 4.001 -18.247 2.590 1.00 94.50 130 CYS A CA 1
ATOM 1036 C C . CYS A 1 130 ? 3.832 -19.344 3.641 1.00 94.50 130 CYS A C 1
ATOM 1038 O O . CYS A 1 130 ? 3.219 -20.375 3.380 1.00 94.50 130 CYS A O 1
ATOM 1040 N N . ASN A 1 131 ? 4.370 -19.121 4.840 1.00 96.00 131 ASN A N 1
ATOM 1041 C CA . ASN A 1 131 ? 4.207 -20.058 5.945 1.00 96.00 131 ASN A CA 1
ATOM 1042 C C . ASN A 1 131 ? 2.729 -20.112 6.381 1.00 96.00 131 ASN A C 1
ATOM 1044 O O . ASN A 1 131 ? 2.108 -19.072 6.614 1.00 96.00 131 ASN A O 1
ATOM 1048 N N . SER A 1 132 ? 2.199 -21.328 6.531 1.00 95.12 132 SER A N 1
ATOM 1049 C CA . SER A 1 132 ? 0.807 -21.576 6.918 1.00 95.12 132 SER A CA 1
ATOM 1050 C C . SER A 1 132 ? 0.424 -20.923 8.250 1.00 95.12 132 SER A C 1
ATOM 1052 O O . SER A 1 132 ? -0.656 -20.344 8.360 1.00 95.12 132 SER A O 1
ATOM 1054 N N . ASP A 1 133 ? 1.311 -20.928 9.246 1.00 94.56 133 ASP A N 1
ATOM 1055 C CA . ASP A 1 133 ? 1.042 -20.319 10.552 1.00 94.56 133 ASP A CA 1
ATOM 1056 C C . ASP A 1 133 ? 0.900 -18.799 10.434 1.00 94.56 133 ASP A C 1
ATOM 1058 O O . ASP A 1 133 ? -0.027 -18.208 10.988 1.00 94.56 133 ASP A O 1
ATOM 1062 N N . ILE A 1 134 ? 1.776 -18.158 9.653 1.00 93.94 134 ILE A N 1
ATOM 1063 C CA . ILE A 1 134 ? 1.728 -16.710 9.406 1.00 93.94 134 ILE A CA 1
ATOM 1064 C C . ILE A 1 134 ? 0.434 -16.345 8.674 1.00 93.94 134 ILE A C 1
ATOM 1066 O O . ILE A 1 134 ? -0.260 -15.411 9.083 1.00 93.94 134 ILE A O 1
ATOM 1070 N N . LEU A 1 135 ? 0.085 -17.095 7.626 1.00 94.81 135 LEU A N 1
ATOM 1071 C CA . LEU A 1 135 ? -1.145 -16.886 6.865 1.00 94.81 135 LEU A CA 1
ATOM 1072 C C . LEU A 1 135 ? -2.380 -17.003 7.766 1.00 94.81 135 LEU A C 1
ATOM 1074 O O . LEU A 1 135 ? -3.201 -16.084 7.812 1.00 94.81 135 LEU A O 1
ATOM 1078 N N . ASN A 1 136 ? -2.471 -18.083 8.540 1.00 93.75 136 ASN A N 1
ATOM 1079 C CA . ASN A 1 136 ? -3.571 -18.320 9.469 1.00 93.75 136 ASN A CA 1
ATOM 1080 C C . ASN A 1 136 ? -3.671 -17.229 10.540 1.00 93.75 136 ASN A C 1
ATOM 1082 O O . ASN A 1 136 ? -4.772 -16.768 10.845 1.00 93.75 136 ASN A O 1
ATOM 1086 N N . ASN A 1 137 ? -2.542 -16.776 11.087 1.00 92.50 137 ASN A N 1
ATOM 1087 C CA . ASN A 1 137 ? -2.516 -15.706 12.082 1.00 92.50 137 ASN A CA 1
ATOM 1088 C C . ASN A 1 137 ? -3.000 -14.373 11.495 1.00 92.50 137 ASN A C 1
ATOM 1090 O O . ASN A 1 137 ? -3.808 -13.690 12.122 1.00 92.50 137 ASN A O 1
ATOM 1094 N N . ILE A 1 138 ? -2.590 -14.029 10.269 1.00 93.44 138 ILE A N 1
ATOM 1095 C CA . ILE A 1 138 ? -3.061 -12.820 9.577 1.00 93.44 138 ILE A CA 1
ATOM 1096 C C . ILE A 1 138 ? -4.563 -12.905 9.275 1.00 93.44 138 ILE A C 1
ATOM 1098 O O . ILE A 1 138 ? -5.275 -11.918 9.468 1.00 93.44 138 ILE A O 1
ATOM 1102 N N . LEU A 1 139 ? -5.061 -14.053 8.806 1.00 94.00 139 LEU A N 1
ATOM 1103 C CA . LEU A 1 139 ? -6.486 -14.235 8.506 1.00 94.00 139 LEU A CA 1
ATOM 1104 C C . LEU A 1 139 ? -7.346 -14.137 9.771 1.00 94.00 139 LEU A C 1
ATOM 1106 O O . LEU A 1 139 ? -8.352 -13.422 9.765 1.00 94.00 139 LEU A O 1
ATOM 1110 N N . LYS A 1 140 ? -6.924 -14.777 10.869 1.00 91.69 140 LYS A N 1
ATOM 1111 C CA . LYS A 1 140 ? -7.584 -14.657 12.179 1.00 91.69 140 LYS A CA 1
ATOM 1112 C C . LYS A 1 140 ? -7.592 -13.208 12.662 1.00 91.69 140 LYS A C 1
ATOM 1114 O O . LYS A 1 140 ? -8.654 -12.691 12.991 1.00 91.69 140 LYS A O 1
ATOM 1119 N N . ALA A 1 141 ? -6.444 -12.528 12.616 1.00 90.00 141 ALA A N 1
ATOM 1120 C CA . ALA A 1 141 ? -6.334 -11.130 13.027 1.00 90.00 141 ALA A CA 1
ATOM 1121 C C . ALA A 1 141 ? -7.235 -10.202 12.197 1.00 90.00 141 ALA A C 1
ATOM 1123 O O . ALA A 1 141 ? -7.878 -9.319 12.753 1.00 90.00 141 ALA A O 1
ATOM 1124 N N . LYS A 1 142 ? -7.328 -10.410 10.876 1.00 91.00 142 LYS A N 1
ATOM 1125 C CA . LYS A 1 142 ? -8.235 -9.638 10.010 1.00 91.00 142 LYS A CA 1
ATOM 1126 C C . LYS A 1 142 ? -9.704 -9.877 10.354 1.00 91.00 142 LYS A C 1
ATOM 1128 O O . LYS A 1 142 ? -10.450 -8.910 10.451 1.00 91.00 142 LYS A O 1
ATOM 1133 N N . SER A 1 143 ? -10.079 -11.134 10.586 1.00 91.06 143 SER A N 1
ATOM 1134 C CA . SER A 1 143 ? -11.465 -11.526 10.872 1.00 91.06 143 SER A CA 1
ATOM 1135 C C . SER A 1 143 ? -11.974 -10.975 12.212 1.00 91.06 143 SER A C 1
ATOM 1137 O O . SER A 1 143 ? -13.167 -10.736 12.375 1.00 91.06 143 SER A O 1
ATOM 1139 N N . GLU A 1 144 ? -11.088 -10.718 13.183 1.00 87.44 144 GLU A N 1
ATOM 1140 C CA . GLU A 1 144 ? -11.479 -10.064 14.443 1.00 87.44 144 GLU A CA 1
ATOM 1141 C C . GLU A 1 144 ? -11.995 -8.632 14.236 1.00 87.44 144 GLU A C 1
ATOM 1143 O O . GLU A 1 144 ? -12.876 -8.177 14.970 1.00 87.44 144 GLU A O 1
ATOM 1148 N N . PHE A 1 145 ? -11.509 -7.927 13.210 1.00 86.75 145 PHE A N 1
ATOM 1149 C CA . PHE A 1 145 ? -11.966 -6.571 12.903 1.00 86.75 145 PHE A CA 1
ATOM 1150 C C . PHE A 1 145 ? -13.330 -6.531 12.200 1.00 86.75 145 PHE A C 1
ATOM 1152 O O . PHE A 1 145 ? -13.956 -5.472 12.209 1.00 86.75 145 PHE A O 1
ATOM 1159 N N . ASP A 1 146 ? -13.831 -7.651 11.667 1.00 86.94 146 ASP A N 1
ATOM 1160 C CA . ASP A 1 146 ? -15.143 -7.714 10.995 1.00 86.94 146 ASP A CA 1
ATOM 1161 C C . ASP A 1 146 ? -16.309 -7.426 11.955 1.00 86.94 146 ASP A C 1
ATOM 1163 O O . ASP A 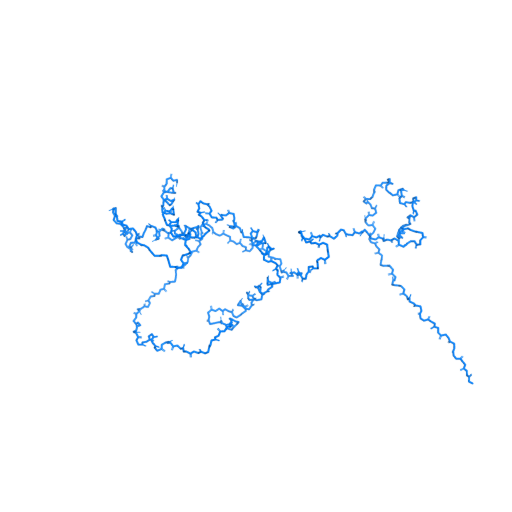1 146 ? -17.394 -7.022 11.538 1.00 86.94 146 ASP A O 1
ATOM 1167 N N . LYS A 1 147 ? -16.081 -7.599 13.263 1.00 85.31 147 LYS A N 1
ATOM 1168 C CA . LYS A 1 147 ? -17.052 -7.295 14.325 1.00 85.31 147 LYS A CA 1
ATOM 1169 C C . LYS A 1 147 ? -17.131 -5.797 14.646 1.00 85.31 147 LYS A C 1
ATOM 1171 O O . LYS A 1 147 ? -18.055 -5.371 15.339 1.00 85.31 147 LYS A O 1
ATOM 1176 N N . LEU A 1 148 ? -16.154 -4.996 14.211 1.00 82.31 148 LEU A N 1
ATOM 1177 C CA . LEU A 1 148 ? -16.077 -3.572 14.533 1.00 82.31 148 LEU A CA 1
ATOM 1178 C C . LEU A 1 148 ? -16.837 -2.715 13.525 1.00 82.31 148 LEU A C 1
ATOM 1180 O O . LEU A 1 148 ? -16.909 -3.001 12.335 1.00 82.31 148 LEU A O 1
ATOM 1184 N N . ASN A 1 149 ? -17.335 -1.576 14.003 1.00 87.00 149 ASN A N 1
ATOM 1185 C CA . ASN A 1 149 ? -17.889 -0.564 13.119 1.00 87.00 149 ASN A CA 1
ATOM 1186 C C . ASN A 1 149 ? -16.774 0.093 12.289 1.00 87.00 149 ASN A C 1
ATOM 1188 O O . ASN A 1 149 ? -15.787 0.600 12.828 1.00 87.00 149 ASN A O 1
ATOM 1192 N N . ASP A 1 150 ? -17.006 0.208 10.987 1.00 87.12 150 ASP A N 1
ATOM 1193 C CA . ASP A 1 150 ? -16.209 0.945 10.008 1.00 87.12 150 ASP A CA 1
ATOM 1194 C C . ASP A 1 150 ? -15.664 2.294 10.508 1.00 87.12 150 ASP A C 1
ATOM 1196 O O . ASP A 1 150 ? -14.502 2.642 10.279 1.00 87.12 150 ASP A O 1
ATOM 1200 N N . SER A 1 151 ? -16.495 3.094 11.184 1.00 85.75 151 SER A N 1
ATOM 1201 C CA . SER A 1 151 ? -16.064 4.404 11.690 1.00 85.75 151 SER A CA 1
ATOM 1202 C C . SER A 1 151 ? -15.035 4.285 12.816 1.00 85.75 151 SER A C 1
ATOM 1204 O O . SER A 1 151 ? -14.133 5.122 12.922 1.00 85.75 151 SER A O 1
ATOM 1206 N N . GLU A 1 152 ? -15.184 3.283 13.675 1.00 85.62 152 GLU A N 1
ATOM 1207 C CA . GLU A 1 152 ? -14.284 3.033 14.799 1.00 85.62 152 GLU A CA 1
ATOM 1208 C C . GLU A 1 152 ? -12.967 2.461 14.290 1.00 85.62 152 GLU A C 1
ATOM 1210 O O . GLU A 1 152 ? -11.906 2.979 14.643 1.00 85.62 152 GLU A O 1
ATOM 1215 N N . LEU A 1 153 ? -13.042 1.510 13.354 1.00 88.62 153 LEU A N 1
ATOM 1216 C CA . LEU A 1 153 ? -11.887 0.934 12.673 1.00 88.62 153 LEU A CA 1
ATOM 1217 C C . LEU A 1 153 ? -11.042 2.017 11.988 1.00 88.62 153 LEU A C 1
ATOM 1219 O O . LEU A 1 153 ? -9.827 2.088 12.182 1.00 88.62 153 LEU A O 1
ATOM 1223 N N . ARG A 1 154 ? -11.672 2.934 11.240 1.00 88.94 154 ARG A N 1
ATOM 1224 C CA . ARG A 1 154 ? -10.960 4.051 10.590 1.00 88.94 154 ARG A CA 1
ATOM 1225 C C . ARG A 1 154 ? -10.318 4.997 11.602 1.00 88.94 154 ARG A C 1
ATOM 1227 O O . ARG A 1 154 ? -9.198 5.452 11.367 1.00 88.94 154 ARG A O 1
ATOM 1234 N N . ARG A 1 155 ? -11.002 5.296 12.713 1.00 88.12 155 ARG A N 1
ATOM 1235 C CA . ARG A 1 155 ? -10.472 6.163 13.776 1.00 88.12 155 ARG A CA 1
ATOM 1236 C C . ARG A 1 155 ? -9.273 5.522 14.471 1.00 88.12 155 ARG A C 1
ATOM 1238 O O . ARG A 1 155 ? -8.294 6.225 14.710 1.00 88.12 155 ARG A O 1
ATOM 1245 N N . ALA A 1 156 ? -9.342 4.228 14.776 1.00 88.56 156 ALA A N 1
ATOM 1246 C CA . ALA A 1 156 ? -8.230 3.469 15.339 1.00 88.56 156 ALA A CA 1
ATOM 1247 C C . ALA A 1 156 ? -7.040 3.462 14.368 1.00 88.56 156 ALA A C 1
ATOM 1249 O O . ALA A 1 156 ? -5.970 3.951 14.721 1.00 88.56 156 ALA A O 1
ATOM 1250 N N . ARG A 1 157 ? -7.261 3.078 13.101 1.00 91.44 157 ARG A N 1
ATOM 1251 C CA . ARG A 1 157 ? -6.239 3.085 12.037 1.00 91.44 157 ARG A CA 1
ATOM 1252 C C . ARG A 1 157 ? -5.517 4.429 11.921 1.00 91.44 157 ARG A C 1
ATOM 1254 O O . ARG A 1 157 ? -4.294 4.466 11.843 1.00 91.44 157 ARG A O 1
ATOM 1261 N N . SER A 1 158 ? -6.258 5.539 11.908 1.00 89.44 158 SER A N 1
ATOM 1262 C CA . SER A 1 158 ? -5.663 6.877 11.790 1.00 89.44 158 SER A CA 1
ATOM 1263 C C . SER A 1 158 ? -4.865 7.315 13.023 1.00 89.44 158 SER A C 1
ATOM 1265 O O . SER A 1 158 ? -4.044 8.216 12.900 1.00 89.44 158 SER A O 1
ATOM 1267 N N . ARG A 1 159 ? -5.109 6.724 14.198 1.00 89.19 159 ARG A N 1
ATOM 1268 C CA . ARG A 1 159 ? -4.352 7.011 15.427 1.00 89.19 159 ARG A CA 1
ATOM 1269 C C . ARG A 1 159 ? -3.136 6.105 15.591 1.00 89.19 159 ARG A C 1
ATOM 1271 O O . ARG A 1 159 ? -2.166 6.546 16.191 1.00 89.19 159 ARG A O 1
ATOM 1278 N N . SER A 1 160 ? -3.207 4.875 15.088 1.00 88.94 160 SER A N 1
ATOM 1279 C CA . SER A 1 160 ? -2.134 3.887 15.219 1.00 88.94 160 SER A CA 1
ATOM 1280 C C . SER A 1 160 ? -1.036 4.036 14.168 1.00 88.94 160 SER A C 1
ATOM 1282 O O . SER A 1 160 ? 0.091 3.670 14.446 1.00 88.94 160 SER A O 1
ATOM 1284 N N . ASN A 1 161 ? -1.337 4.555 12.972 1.00 89.88 161 ASN A N 1
ATOM 1285 C CA . ASN A 1 161 ? -0.356 4.677 11.888 1.00 89.88 161 ASN A CA 1
ATOM 1286 C C . ASN A 1 161 ? 0.569 5.906 12.078 1.00 89.88 161 ASN A C 1
ATOM 1288 O O . ASN A 1 161 ? 0.079 7.033 11.916 1.00 89.88 161 ASN A O 1
ATOM 1292 N N . PRO A 1 162 ? 1.890 5.729 12.302 1.00 89.56 162 PRO A N 1
ATOM 1293 C CA . PRO A 1 162 ? 2.839 6.837 12.483 1.00 89.56 162 PRO A CA 1
ATOM 1294 C C . PRO A 1 162 ? 2.906 7.796 11.284 1.00 89.56 162 PRO A C 1
ATOM 1296 O O . PRO A 1 162 ? 3.124 8.998 11.440 1.00 89.56 162 PRO A O 1
ATOM 1299 N N . PHE A 1 163 ? 2.645 7.289 10.076 1.00 90.94 163 PHE A N 1
ATOM 1300 C CA . PHE A 1 163 ? 2.731 8.046 8.824 1.00 90.94 163 PHE A CA 1
ATOM 1301 C C . PHE A 1 163 ? 1.411 8.718 8.416 1.00 90.94 163 PHE A C 1
ATOM 1303 O O . PHE A 1 163 ? 1.341 9.388 7.382 1.00 90.94 163 PHE A O 1
ATOM 1310 N N . GLU A 1 164 ? 0.335 8.567 9.198 1.00 92.38 164 GLU A N 1
ATOM 1311 C CA . GLU A 1 164 ? -0.989 9.082 8.820 1.00 92.38 164 GLU A CA 1
ATOM 1312 C C . GLU A 1 164 ? -1.000 10.612 8.660 1.00 92.38 164 GLU A C 1
ATOM 1314 O O . GLU A 1 164 ? -1.767 11.137 7.847 1.00 92.38 164 GLU A O 1
ATOM 1319 N N . THR A 1 165 ? -0.135 11.330 9.383 1.00 91.88 165 THR A N 1
ATOM 1320 C CA . THR A 1 165 ? -0.027 12.799 9.348 1.00 91.88 165 THR A CA 1
ATOM 1321 C C . THR A 1 165 ? 0.409 13.335 7.983 1.00 91.88 165 THR A C 1
ATOM 1323 O O . THR A 1 165 ? -0.005 14.434 7.616 1.00 91.88 165 THR A O 1
ATOM 1326 N N . ILE A 1 166 ? 1.145 12.551 7.183 1.00 89.94 166 ILE A N 1
ATOM 1327 C CA . ILE A 1 166 ? 1.579 12.945 5.830 1.00 89.94 166 ILE A CA 1
ATOM 1328 C C . ILE A 1 166 ? 0.365 13.182 4.916 1.00 89.94 166 ILE A C 1
ATOM 1330 O O . ILE A 1 166 ? 0.337 14.120 4.116 1.00 89.94 166 ILE A O 1
ATOM 1334 N N . ARG A 1 167 ? -0.679 12.353 5.063 1.00 89.50 167 ARG A N 1
ATOM 1335 C CA . ARG A 1 167 ? -1.920 12.412 4.274 1.00 89.50 167 ARG A CA 1
ATOM 1336 C C . ARG A 1 167 ? -1.625 12.525 2.771 1.00 89.50 167 ARG A C 1
ATOM 1338 O O . ARG A 1 167 ? -0.998 11.640 2.203 1.00 89.50 167 ARG A O 1
ATOM 1345 N N . SER A 1 168 ? -2.162 13.550 2.112 1.00 86.06 168 SER A N 1
ATOM 1346 C CA . SER A 1 168 ? -1.912 13.856 0.705 1.00 86.06 168 SER A CA 1
ATOM 1347 C C . SER A 1 168 ? -0.855 14.948 0.523 1.00 86.06 168 SER A C 1
ATOM 1349 O O . SER A 1 168 ? -0.505 15.241 -0.614 1.00 86.06 168 SER A O 1
ATOM 1351 N N . SER A 1 169 ? -0.317 15.519 1.611 1.00 89.25 169 SER A N 1
ATOM 1352 C CA . SER A 1 169 ? 0.611 16.653 1.573 1.00 89.25 169 SER A CA 1
ATOM 1353 C C . SER A 1 169 ? 0.099 17.750 0.614 1.00 89.25 169 SER A C 1
ATOM 1355 O O . SER A 1 169 ? -1.039 18.199 0.743 1.00 89.25 169 SER A O 1
ATOM 1357 N N . ILE A 1 170 ? 0.903 18.144 -0.373 1.00 87.62 170 ILE A N 1
ATOM 1358 C CA . ILE A 1 170 ? 0.586 19.110 -1.438 1.00 87.62 170 ILE A CA 1
ATOM 1359 C C . ILE A 1 170 ? -0.245 18.531 -2.599 1.00 87.62 170 ILE A C 1
ATOM 1361 O O . ILE A 1 170 ? -0.648 19.258 -3.512 1.00 87.62 170 ILE A O 1
ATOM 1365 N N . PHE A 1 171 ? -0.476 17.220 -2.610 1.00 87.19 171 PHE A N 1
ATOM 1366 C CA . PHE A 1 171 ? -1.202 16.527 -3.666 1.00 87.19 171 PHE A CA 1
ATOM 1367 C C . PHE A 1 171 ? -2.692 16.398 -3.348 1.00 87.19 171 PHE A C 1
ATOM 1369 O O . PHE A 1 171 ? -3.130 16.480 -2.200 1.00 87.19 171 PHE A O 1
ATOM 1376 N N . LEU A 1 172 ? -3.480 16.138 -4.395 1.00 84.69 172 LEU A N 1
ATOM 1377 C CA . LEU A 1 172 ? -4.912 15.873 -4.262 1.00 84.69 172 LEU A CA 1
ATOM 1378 C C . LEU A 1 172 ? -5.175 14.556 -3.514 1.00 84.69 172 LEU A C 1
ATOM 1380 O O . LEU A 1 172 ? -6.064 14.489 -2.672 1.00 84.69 172 LEU A O 1
ATOM 1384 N N . ASN A 1 173 ? -4.372 13.525 -3.797 1.00 84.88 173 ASN A N 1
ATOM 1385 C CA . ASN A 1 173 ? -4.573 12.170 -3.294 1.00 84.88 173 ASN A CA 1
ATOM 1386 C C . ASN A 1 173 ? -3.317 11.630 -2.605 1.00 84.88 173 ASN A C 1
ATOM 1388 O O . ASN A 1 173 ? -2.189 11.886 -3.025 1.00 84.88 173 ASN A O 1
ATOM 1392 N N . ARG A 1 174 ? -3.514 10.775 -1.592 1.00 89.25 174 ARG A N 1
ATOM 1393 C CA . ARG A 1 174 ? -2.420 10.042 -0.918 1.00 89.25 174 ARG A CA 1
ATOM 1394 C C . ARG A 1 174 ? -1.631 9.154 -1.884 1.00 89.25 174 ARG A C 1
ATOM 1396 O O . ARG A 1 174 ? -0.463 8.865 -1.665 1.00 89.25 174 ARG A O 1
ATOM 1403 N N . ALA A 1 175 ? -2.275 8.727 -2.966 1.00 88.06 175 ALA A N 1
ATOM 1404 C CA . ALA A 1 175 ? -1.684 7.894 -3.998 1.00 88.06 175 ALA A CA 1
ATOM 1405 C C . ALA A 1 175 ? -0.541 8.606 -4.752 1.00 88.06 175 ALA A C 1
ATOM 1407 O O . ALA A 1 175 ? 0.372 7.940 -5.238 1.00 88.06 175 ALA A O 1
ATOM 1408 N N . ALA A 1 176 ? -0.559 9.941 -4.823 1.00 87.44 176 ALA A N 1
ATOM 1409 C CA . ALA A 1 176 ? 0.534 10.736 -5.378 1.00 87.44 176 ALA A CA 1
ATOM 1410 C C . ALA A 1 176 ? 1.742 10.797 -4.434 1.00 87.44 176 ALA A C 1
ATOM 1412 O O . ALA A 1 176 ? 2.870 10.649 -4.886 1.00 87.44 176 ALA A O 1
ATOM 1413 N N . VAL A 1 177 ? 1.505 10.906 -3.122 1.00 90.94 177 VAL A N 1
ATOM 1414 C CA . VAL A 1 177 ? 2.572 10.844 -2.109 1.00 90.94 177 VAL A CA 1
ATOM 1415 C C . VAL A 1 177 ? 3.308 9.504 -2.171 1.00 90.94 177 VAL A C 1
ATOM 1417 O O . VAL A 1 177 ? 4.528 9.482 -2.084 1.00 90.94 177 VAL A O 1
ATOM 1420 N N . LYS A 1 178 ? 2.589 8.393 -2.397 1.00 91.88 178 LYS A N 1
ATOM 1421 C CA . LYS A 1 178 ? 3.218 7.076 -2.598 1.00 91.88 178 LYS A CA 1
ATOM 1422 C C . LYS A 1 178 ? 4.194 7.081 -3.774 1.00 91.88 178 LYS A C 1
ATOM 1424 O O . LYS A 1 178 ? 5.304 6.591 -3.634 1.00 91.88 178 LYS A O 1
ATOM 1429 N N . MET A 1 179 ? 3.782 7.656 -4.906 1.00 90.62 179 MET A N 1
ATOM 1430 C CA . MET A 1 179 ? 4.650 7.771 -6.080 1.00 90.62 179 MET A CA 1
ATOM 1431 C C . MET A 1 179 ? 5.852 8.668 -5.804 1.00 90.62 179 MET A C 1
ATOM 1433 O O . MET A 1 179 ? 6.952 8.304 -6.184 1.00 90.62 179 MET A O 1
ATOM 1437 N N . ALA A 1 180 ? 5.664 9.790 -5.107 1.00 90.81 180 ALA A N 1
ATOM 1438 C CA . ALA A 1 180 ? 6.766 10.674 -4.737 1.00 90.81 180 ALA A CA 1
ATOM 1439 C C . ALA A 1 180 ? 7.782 9.986 -3.807 1.00 90.81 180 ALA A C 1
ATOM 1441 O O . ALA A 1 180 ? 8.979 10.165 -3.993 1.00 90.81 180 ALA A O 1
ATOM 1442 N N . ASN A 1 181 ? 7.313 9.181 -2.846 1.00 92.38 181 ASN A N 1
ATOM 1443 C CA . ASN A 1 181 ? 8.181 8.414 -1.950 1.00 92.38 181 ASN A CA 1
ATOM 1444 C C . ASN A 1 181 ? 8.950 7.314 -2.694 1.00 92.38 181 ASN A C 1
ATOM 1446 O O . ASN A 1 181 ? 10.148 7.165 -2.516 1.00 92.38 181 ASN A O 1
ATOM 1450 N N . ILE A 1 182 ? 8.271 6.554 -3.558 1.00 92.62 182 ILE A N 1
ATOM 1451 C CA . ILE A 1 182 ? 8.920 5.497 -4.345 1.00 92.62 182 ILE A CA 1
ATOM 1452 C C . ILE A 1 182 ? 9.927 6.100 -5.330 1.00 92.62 182 ILE A C 1
ATOM 1454 O O . ILE A 1 182 ? 11.037 5.598 -5.449 1.00 92.62 182 ILE A O 1
ATOM 1458 N N . ASP A 1 183 ? 9.570 7.189 -6.011 1.00 93.31 183 ASP A N 1
ATOM 1459 C CA . ASP A 1 183 ? 10.462 7.853 -6.962 1.00 93.31 183 ASP A CA 1
ATOM 1460 C C . ASP A 1 183 ? 11.706 8.413 -6.260 1.00 93.31 183 ASP A C 1
ATOM 1462 O O . ASP A 1 183 ? 12.809 8.223 -6.760 1.00 93.31 183 ASP A O 1
ATOM 1466 N N . SER A 1 184 ? 11.573 9.002 -5.065 1.00 91.75 184 SER A N 1
ATOM 1467 C CA . SER A 1 184 ? 12.739 9.460 -4.299 1.00 91.75 184 SER A CA 1
ATOM 1468 C C . SER A 1 184 ? 13.604 8.309 -3.771 1.00 91.75 184 SER A C 1
ATOM 1470 O O . SER A 1 184 ? 14.829 8.418 -3.805 1.00 91.75 184 SER A O 1
ATOM 1472 N N . MET A 1 185 ? 13.000 7.201 -3.320 1.00 92.25 185 MET A N 1
ATOM 1473 C CA . MET A 1 185 ? 13.733 6.011 -2.860 1.00 92.25 185 MET A CA 1
ATOM 1474 C C . MET A 1 185 ? 14.464 5.299 -4.006 1.00 92.25 185 MET A C 1
ATOM 1476 O O . MET A 1 185 ? 15.557 4.774 -3.807 1.00 92.25 185 MET A O 1
ATOM 1480 N N . CYS A 1 186 ? 13.900 5.317 -5.213 1.00 90.69 186 CYS A N 1
ATOM 1481 C CA . CYS A 1 186 ? 14.463 4.680 -6.402 1.00 90.69 186 CYS A CA 1
ATOM 1482 C C . CYS A 1 186 ? 15.225 5.667 -7.306 1.00 90.69 186 CYS A C 1
ATOM 1484 O O . CYS A 1 186 ? 15.144 5.570 -8.530 1.00 90.69 186 CYS A O 1
ATOM 1486 N N . GLU A 1 187 ? 15.943 6.629 -6.717 1.00 91.06 187 GLU A N 1
ATOM 1487 C CA . GLU A 1 187 ? 16.854 7.548 -7.426 1.00 91.06 187 GLU A CA 1
ATOM 1488 C C . GLU A 1 187 ? 16.213 8.317 -8.599 1.00 91.06 187 GLU A C 1
ATOM 1490 O O . GLU A 1 187 ? 16.861 8.632 -9.601 1.00 91.06 187 GLU A O 1
ATOM 1495 N N . TYR A 1 188 ? 14.932 8.653 -8.468 1.00 91.25 188 TYR A N 1
ATOM 1496 C CA . TYR A 1 188 ? 14.126 9.348 -9.471 1.00 91.25 188 TYR A CA 1
ATOM 1497 C C . TYR A 1 188 ? 13.995 8.594 -10.799 1.00 91.25 188 TYR A C 1
ATOM 1499 O O . TYR A 1 188 ? 13.864 9.212 -11.858 1.00 91.25 188 TYR A O 1
ATOM 1507 N N . MET A 1 189 ? 14.022 7.258 -10.772 1.00 91.19 189 MET A N 1
ATOM 1508 C CA . MET A 1 189 ? 13.964 6.442 -11.989 1.00 91.19 189 MET A CA 1
ATOM 1509 C C . MET A 1 189 ? 12.698 6.660 -12.837 1.00 91.19 189 MET A C 1
ATOM 1511 O O . MET A 1 189 ? 12.724 6.361 -14.031 1.00 91.19 189 MET A O 1
ATOM 1515 N N . PHE A 1 190 ? 11.598 7.167 -12.261 1.00 90.62 190 PHE A N 1
ATOM 1516 C CA . PHE A 1 190 ? 10.352 7.406 -12.998 1.00 90.62 190 PHE A CA 1
ATOM 1517 C C . PHE A 1 190 ? 10.292 8.812 -13.590 1.00 90.62 190 PHE A C 1
ATOM 1519 O O . PHE A 1 190 ? 9.817 8.981 -14.713 1.00 90.62 190 PHE A O 1
ATOM 1526 N N . THR A 1 191 ? 10.741 9.829 -12.848 1.00 89.81 191 THR A N 1
ATOM 1527 C CA . THR A 1 191 ? 10.698 11.228 -13.313 1.00 89.81 191 THR A CA 1
ATOM 1528 C C . THR A 1 191 ? 11.936 11.648 -14.098 1.00 89.81 191 THR A C 1
ATOM 1530 O O . THR A 1 191 ? 11.848 12.560 -14.921 1.00 89.81 191 THR A O 1
ATOM 1533 N N . ASN A 1 192 ? 13.070 10.981 -13.888 1.00 91.12 192 ASN A N 1
ATOM 1534 C CA . ASN A 1 192 ? 14.334 11.230 -14.571 1.00 91.12 192 ASN A CA 1
ATOM 1535 C C . ASN A 1 192 ? 15.026 9.901 -14.942 1.00 91.12 192 ASN A C 1
ATOM 1537 O O . ASN A 1 192 ? 16.046 9.541 -14.345 1.00 91.12 192 ASN A O 1
ATOM 1541 N N . PRO A 1 193 ? 14.471 9.156 -15.915 1.00 91.94 193 PRO A N 1
ATOM 1542 C CA . PRO A 1 193 ? 14.987 7.847 -16.294 1.00 91.94 193 PRO A CA 1
ATOM 1543 C C . PRO A 1 193 ? 16.405 7.933 -16.876 1.00 91.94 193 PRO A C 1
ATOM 1545 O O . PRO A 1 193 ? 16.732 8.823 -17.671 1.00 91.94 193 PRO A O 1
ATOM 1548 N N . ARG A 1 194 ? 17.251 6.974 -16.489 1.00 92.12 194 ARG A N 1
ATOM 1549 C CA . ARG A 1 194 ? 18.654 6.866 -16.912 1.00 92.12 194 ARG A CA 1
ATOM 1550 C C . ARG A 1 194 ? 18.942 5.495 -17.508 1.00 92.12 194 ARG A C 1
ATOM 1552 O O . ARG A 1 194 ? 18.372 4.489 -17.090 1.00 92.12 194 ARG A O 1
ATOM 1559 N N . TYR A 1 195 ? 19.861 5.458 -18.463 1.00 90.81 195 TYR A N 1
ATOM 1560 C CA . TYR A 1 195 ? 20.414 4.216 -18.987 1.00 90.81 195 TYR A CA 1
ATOM 1561 C C . TYR A 1 195 ? 21.315 3.532 -17.947 1.00 90.81 195 TYR A C 1
ATOM 1563 O O . TYR A 1 195 ? 21.702 4.124 -16.940 1.00 90.81 195 TYR A O 1
ATOM 1571 N N . LYS A 1 196 ? 21.694 2.273 -18.209 1.00 87.44 196 LYS A N 1
ATOM 1572 C CA . LYS A 1 196 ? 22.592 1.495 -17.331 1.00 87.44 196 LYS A CA 1
ATOM 1573 C C . LYS A 1 196 ? 23.975 2.132 -17.146 1.00 87.44 196 LYS A C 1
ATOM 1575 O O . LYS A 1 196 ? 24.650 1.833 -16.170 1.00 87.44 196 LYS A O 1
ATOM 1580 N N . ASP A 1 197 ? 24.394 2.982 -18.077 1.00 90.56 197 ASP A N 1
ATOM 1581 C CA . ASP A 1 197 ? 25.639 3.753 -18.015 1.00 90.56 197 ASP A CA 1
ATOM 1582 C C . ASP A 1 197 ? 25.494 5.080 -17.234 1.00 90.56 197 ASP A C 1
ATOM 1584 O O . ASP A 1 197 ? 26.463 5.821 -17.085 1.00 90.56 197 ASP A O 1
ATOM 1588 N N . GLY A 1 198 ? 24.293 5.389 -16.729 1.00 86.94 198 GLY A N 1
ATOM 1589 C CA . GLY A 1 198 ? 23.976 6.606 -15.980 1.00 86.94 198 GLY A CA 1
ATOM 1590 C C . GLY A 1 198 ? 23.618 7.820 -16.843 1.00 86.94 198 GLY A C 1
ATOM 1591 O O . GLY A 1 198 ? 23.264 8.873 -16.289 1.00 86.94 198 GLY A O 1
ATOM 1592 N N . SER A 1 199 ? 23.671 7.702 -18.173 1.00 90.38 199 SER A N 1
ATOM 1593 C CA . SER A 1 199 ? 23.289 8.778 -19.090 1.00 90.38 199 SER A CA 1
ATOM 1594 C C . SER A 1 199 ? 21.770 9.011 -19.089 1.00 90.38 199 SER A C 1
ATOM 1596 O O . SER A 1 199 ? 20.980 8.103 -18.827 1.00 90.38 199 SER A O 1
ATOM 1598 N N . SER A 1 200 ? 21.348 10.260 -19.313 1.00 88.94 200 SER A N 1
ATOM 1599 C CA . SER A 1 200 ? 19.923 10.628 -19.332 1.00 88.94 200 SER A CA 1
ATOM 1600 C C . SER A 1 200 ? 19.223 9.992 -20.530 1.00 88.94 200 SER A C 1
ATOM 1602 O O . SER A 1 200 ? 19.711 10.115 -21.654 1.00 88.94 200 SER A O 1
ATOM 1604 N N . MET A 1 201 ? 18.064 9.367 -20.306 1.00 88.69 201 MET A N 1
ATOM 1605 C CA . MET A 1 201 ? 17.223 8.877 -21.405 1.00 88.69 201 MET A CA 1
ATOM 1606 C C . MET A 1 201 ? 16.494 10.000 -22.139 1.00 88.69 201 MET A C 1
ATOM 1608 O O . MET A 1 201 ? 16.086 9.803 -23.276 1.00 88.69 201 MET A O 1
ATOM 1612 N N . LEU A 1 202 ? 16.337 11.157 -21.495 1.00 87.69 202 LEU A N 1
ATOM 1613 C CA . LEU A 1 202 ? 15.666 12.321 -22.061 1.00 87.69 202 LEU A CA 1
ATOM 1614 C C . LEU A 1 202 ? 16.697 13.319 -22.585 1.00 87.69 202 LEU A C 1
ATOM 1616 O O . LEU A 1 202 ? 17.611 13.715 -21.847 1.00 87.69 202 LEU A O 1
ATOM 1620 N N . GLN A 1 203 ? 16.524 13.751 -23.832 1.00 82.06 203 GLN A N 1
ATOM 1621 C CA . GLN A 1 203 ? 17.248 14.890 -24.393 1.00 82.06 203 GLN A CA 1
ATOM 1622 C C . GLN A 1 203 ? 16.565 16.223 -24.048 1.00 82.06 203 GLN A C 1
ATOM 1624 O O . GLN A 1 203 ? 15.421 16.280 -23.589 1.00 82.06 203 GLN A O 1
ATOM 1629 N N . ASN A 1 204 ? 17.274 17.333 -24.274 1.00 77.88 204 ASN A N 1
ATOM 1630 C CA . ASN A 1 204 ? 16.708 18.668 -24.085 1.00 77.88 204 ASN A CA 1
ATOM 1631 C C . ASN A 1 204 ? 15.452 18.842 -24.959 1.00 77.88 204 ASN A C 1
ATOM 1633 O O . ASN A 1 204 ? 15.511 18.642 -26.170 1.00 77.88 204 ASN A O 1
ATOM 1637 N N . ASN A 1 205 ? 14.342 19.265 -24.343 1.00 80.88 205 ASN A N 1
ATOM 1638 C CA . ASN A 1 205 ? 13.011 19.423 -24.953 1.00 80.88 205 ASN A CA 1
ATOM 1639 C C . ASN A 1 205 ? 12.316 18.131 -25.424 1.00 80.88 205 ASN A C 1
ATOM 1641 O O . ASN A 1 205 ? 11.338 18.205 -26.170 1.00 80.88 205 ASN A O 1
ATOM 1645 N N . GLU A 1 206 ? 12.756 16.961 -24.969 1.00 88.06 206 GLU A N 1
ATOM 1646 C CA . GLU A 1 206 ? 12.042 15.712 -25.226 1.00 88.06 206 GLU A CA 1
ATOM 1647 C C . GLU A 1 206 ? 10.903 15.487 -24.217 1.00 88.06 206 GLU A C 1
ATOM 1649 O O . GLU A 1 206 ? 10.976 15.894 -23.054 1.00 88.06 206 GLU A O 1
ATOM 1654 N N . LEU A 1 207 ? 9.819 14.853 -24.670 1.00 87.81 207 LEU A N 1
ATOM 1655 C CA . LEU A 1 207 ? 8.683 14.510 -23.817 1.00 87.81 207 LEU A CA 1
ATOM 1656 C C . LEU A 1 207 ? 8.937 13.187 -23.093 1.00 87.81 207 LEU A C 1
ATOM 1658 O O . LEU A 1 207 ? 9.302 12.189 -23.709 1.00 87.81 207 LEU A O 1
ATOM 1662 N N . LEU A 1 208 ? 8.651 13.159 -21.791 1.00 89.19 208 LEU A N 1
ATOM 1663 C CA . LEU A 1 208 ? 8.596 11.921 -21.022 1.00 89.19 208 LEU A CA 1
ATOM 1664 C C . LEU A 1 208 ? 7.262 11.208 -21.274 1.00 89.19 208 LEU A C 1
ATOM 1666 O O . LEU A 1 208 ? 6.197 11.723 -20.923 1.00 89.19 208 LEU A O 1
ATOM 1670 N N . TYR A 1 209 ? 7.328 10.004 -21.838 1.00 90.12 209 TYR A N 1
ATOM 1671 C CA . TYR A 1 209 ? 6.168 9.136 -22.020 1.00 90.12 209 TYR A CA 1
ATOM 1672 C C . TYR A 1 209 ? 6.003 8.194 -20.829 1.00 90.12 209 TYR A C 1
ATOM 1674 O O . TYR A 1 209 ? 6.945 7.524 -20.413 1.00 90.12 209 TYR A O 1
ATOM 1682 N N . PHE A 1 210 ? 4.784 8.110 -20.305 1.00 89.31 210 PHE A N 1
ATOM 1683 C CA . PHE A 1 210 ? 4.409 7.167 -19.257 1.00 89.31 210 PHE A CA 1
ATOM 1684 C C . PHE A 1 210 ? 2.963 6.707 -19.460 1.00 89.31 210 PHE A C 1
ATOM 1686 O O . PHE A 1 210 ? 2.180 7.358 -20.155 1.00 89.31 210 PHE A O 1
ATOM 1693 N N . ALA A 1 211 ? 2.598 5.598 -18.821 1.00 89.75 211 ALA A N 1
ATOM 1694 C CA . ALA A 1 211 ? 1.233 5.094 -18.795 1.00 89.75 211 ALA A CA 1
ATOM 1695 C C . ALA A 1 211 ? 0.789 4.869 -17.347 1.00 89.75 211 ALA A C 1
ATOM 1697 O O . ALA A 1 211 ? 1.544 4.334 -16.540 1.00 89.75 211 ALA A O 1
ATOM 1698 N N . ASP A 1 212 ? -0.445 5.265 -17.031 1.00 86.88 212 ASP A N 1
ATOM 1699 C CA . ASP A 1 212 ? -1.091 4.981 -15.747 1.00 86.88 212 ASP A CA 1
ATOM 1700 C C . ASP A 1 212 ? -2.361 4.158 -16.012 1.00 86.88 212 ASP A C 1
ATOM 1702 O O . ASP A 1 212 ? -3.375 4.669 -16.501 1.00 86.88 212 ASP A O 1
ATOM 1706 N N . ILE A 1 213 ? -2.266 2.851 -15.768 1.00 87.81 213 ILE A N 1
ATOM 1707 C CA . ILE A 1 213 ? -3.334 1.875 -16.011 1.00 87.81 213 ILE A CA 1
ATOM 1708 C C . ILE A 1 213 ? -4.122 1.698 -14.708 1.00 87.81 213 ILE A C 1
ATOM 1710 O O . ILE A 1 213 ? -3.540 1.576 -13.635 1.00 87.81 213 ILE A O 1
ATOM 1714 N N . CYS A 1 214 ? -5.457 1.679 -14.796 1.00 82.06 214 CYS A N 1
ATOM 1715 C CA . CYS A 1 214 ? -6.378 1.647 -13.646 1.00 82.06 214 CYS A CA 1
ATOM 1716 C C . CYS A 1 214 ? -6.383 2.915 -12.764 1.00 82.06 214 CYS A C 1
ATOM 1718 O O . CYS A 1 214 ? -6.914 2.892 -11.652 1.00 82.06 214 CYS A O 1
ATOM 1720 N N . ALA A 1 215 ? -5.878 4.048 -13.264 1.00 70.25 215 ALA A N 1
ATOM 1721 C CA . ALA A 1 215 ? -6.056 5.337 -12.604 1.00 70.25 215 ALA A CA 1
ATOM 1722 C C . ALA A 1 215 ? -7.520 5.789 -12.611 1.00 70.25 215 ALA A C 1
ATOM 1724 O O . ALA A 1 215 ? -8.136 5.958 -13.673 1.00 70.25 215 ALA A O 1
ATOM 1725 N N . ALA A 1 216 ? -8.048 6.065 -11.417 1.00 56.91 216 ALA A N 1
ATOM 1726 C CA . ALA A 1 216 ? -9.317 6.758 -11.262 1.00 56.91 216 ALA A CA 1
ATOM 1727 C C . ALA A 1 216 ? -9.234 8.164 -11.887 1.00 56.91 216 ALA A C 1
ATOM 1729 O O . ALA A 1 216 ? -8.215 8.850 -11.800 1.00 56.91 216 ALA A O 1
ATOM 1730 N N . GLU A 1 217 ? -10.332 8.597 -12.505 1.00 46.41 217 GLU A N 1
ATOM 1731 C CA . GLU A 1 217 ? -10.451 9.785 -13.367 1.00 46.41 217 GLU A CA 1
ATOM 1732 C C . GLU A 1 217 ? -9.903 11.094 -12.758 1.00 46.41 217 GLU A C 1
ATOM 1734 O O . GLU A 1 217 ? -9.453 11.977 -13.483 1.00 46.41 217 GLU A O 1
ATOM 1739 N N . LYS A 1 218 ? -9.847 11.206 -11.425 1.00 49.47 218 LYS A N 1
ATOM 1740 C CA . LYS A 1 218 ? -9.345 12.398 -10.718 1.00 49.47 218 LYS A CA 1
ATOM 1741 C C . LYS A 1 218 ? -7.820 12.463 -10.526 1.00 49.47 218 LYS A C 1
ATOM 1743 O O . LYS A 1 218 ? -7.352 13.466 -9.997 1.00 49.47 218 LYS A O 1
ATOM 1748 N N . ASP A 1 219 ? -7.049 11.443 -10.917 1.00 47.47 219 ASP A N 1
ATOM 1749 C CA . ASP A 1 219 ? -5.627 11.310 -10.525 1.00 47.47 219 ASP A CA 1
ATOM 1750 C C . ASP A 1 219 ? -4.607 11.422 -11.678 1.00 47.47 219 ASP A C 1
ATOM 1752 O O . ASP A 1 219 ? -3.401 11.438 -11.439 1.00 47.47 219 ASP A O 1
ATOM 1756 N N . ARG A 1 220 ? -5.053 11.540 -12.938 1.00 43.88 220 ARG A N 1
ATOM 1757 C CA . ARG A 1 220 ? -4.162 11.363 -14.107 1.00 43.88 220 ARG A CA 1
ATOM 1758 C C . ARG A 1 220 ? -3.126 12.472 -14.313 1.00 43.88 220 ARG A C 1
ATOM 1760 O O . ARG A 1 220 ? -2.006 12.192 -14.719 1.00 43.88 220 ARG A O 1
ATOM 1767 N N . ALA A 1 221 ? -3.471 13.731 -14.045 1.00 45.69 221 ALA A N 1
ATOM 1768 C CA . ALA A 1 221 ? -2.587 14.859 -14.362 1.00 45.69 221 ALA A CA 1
ATOM 1769 C C . ALA A 1 221 ? -1.746 15.337 -13.168 1.00 45.69 221 ALA A C 1
ATOM 1771 O O . ALA A 1 221 ? -0.659 15.879 -13.357 1.00 45.69 221 ALA A O 1
ATOM 1772 N N . THR A 1 222 ? -2.213 15.155 -11.931 1.00 49.56 222 THR A N 1
ATOM 1773 C CA . THR A 1 222 ? -1.580 15.753 -10.740 1.00 49.56 222 THR A CA 1
ATOM 1774 C C . THR A 1 222 ? -0.395 14.937 -10.216 1.00 49.56 222 THR A C 1
ATOM 1776 O O . THR A 1 222 ? 0.451 15.487 -9.515 1.00 49.56 222 THR A O 1
ATOM 1779 N N . ARG A 1 223 ? -0.311 13.647 -10.563 1.00 50.53 223 ARG A N 1
ATOM 1780 C CA . ARG A 1 223 ? 0.647 12.693 -9.987 1.00 50.53 223 ARG A CA 1
ATOM 1781 C C . ARG A 1 223 ? 2.080 12.895 -10.470 1.00 50.53 223 ARG A C 1
ATOM 1783 O O . ARG A 1 223 ? 2.989 12.950 -9.653 1.00 50.53 223 ARG A O 1
ATOM 1790 N N . ILE A 1 224 ? 2.264 13.077 -11.777 1.00 50.34 224 ILE A N 1
ATOM 1791 C CA . ILE A 1 224 ? 3.600 13.204 -12.380 1.00 50.34 224 ILE A CA 1
ATOM 1792 C C . ILE A 1 224 ? 3.945 14.665 -12.672 1.00 50.34 224 ILE A C 1
ATOM 1794 O O . ILE A 1 224 ? 5.046 15.099 -12.361 1.00 50.34 224 ILE A O 1
ATOM 1798 N N . SER A 1 225 ? 2.999 15.480 -13.157 1.00 48.94 225 SER A N 1
ATOM 1799 C CA . SER A 1 225 ? 3.302 16.881 -13.506 1.00 48.94 225 SER A CA 1
ATOM 1800 C C . SER A 1 225 ? 3.637 17.763 -12.296 1.00 48.94 225 SER A C 1
ATOM 1802 O O . SER A 1 225 ? 4.472 18.662 -12.407 1.00 48.94 225 SER A O 1
ATOM 1804 N N . ARG A 1 226 ? 3.018 17.509 -11.130 1.00 48.78 226 ARG A N 1
ATOM 1805 C CA . ARG A 1 226 ? 3.401 18.173 -9.876 1.00 48.78 226 ARG A CA 1
ATOM 1806 C C . ARG A 1 226 ? 4.539 17.452 -9.174 1.00 48.78 226 ARG A C 1
ATOM 1808 O O . ARG A 1 226 ? 5.405 18.161 -8.700 1.00 48.78 226 ARG A O 1
ATOM 1815 N N . GLY A 1 227 ? 4.588 16.114 -9.192 1.00 47.22 227 GLY A N 1
ATOM 1816 C CA . GLY A 1 227 ? 5.700 15.325 -8.641 1.00 47.22 227 GLY A CA 1
ATOM 1817 C C . GLY A 1 227 ? 7.058 15.701 -9.245 1.00 47.22 227 GLY A C 1
ATOM 1818 O O . GLY A 1 227 ? 7.994 15.996 -8.506 1.00 47.22 227 GLY A O 1
ATOM 1819 N N . ALA A 1 228 ? 7.129 15.821 -10.574 1.00 43.66 228 ALA A N 1
ATOM 1820 C CA . ALA A 1 228 ? 8.326 16.242 -11.302 1.00 43.66 228 ALA A CA 1
ATOM 1821 C C . ALA A 1 228 ? 8.699 17.712 -11.034 1.00 43.66 228 ALA A C 1
ATOM 1823 O O . ALA A 1 228 ? 9.867 18.015 -10.805 1.00 43.66 228 ALA A O 1
ATOM 1824 N N . LYS A 1 229 ? 7.719 18.631 -10.973 1.00 37.44 229 LYS A N 1
ATOM 1825 C CA . LYS A 1 229 ? 7.975 20.037 -10.594 1.00 37.44 229 LYS A CA 1
ATOM 1826 C C . LYS A 1 229 ? 8.386 20.193 -9.126 1.00 37.44 229 LYS A C 1
ATOM 1828 O O . LYS A 1 229 ? 9.163 21.085 -8.808 1.00 37.44 229 LYS A O 1
ATOM 1833 N N . THR A 1 230 ? 7.890 19.342 -8.229 1.00 40.41 230 THR A N 1
ATOM 1834 C CA . THR A 1 230 ? 8.244 19.376 -6.804 1.00 40.41 230 THR A CA 1
ATOM 1835 C C . THR A 1 230 ? 9.597 18.736 -6.533 1.00 40.41 230 THR A C 1
ATOM 1837 O O . THR A 1 230 ? 10.346 19.283 -5.736 1.00 40.41 230 THR A O 1
ATOM 1840 N N . ALA A 1 231 ? 9.968 17.665 -7.243 1.00 36.91 231 ALA A N 1
ATOM 1841 C CA . ALA A 1 231 ? 11.331 17.127 -7.211 1.00 36.91 231 ALA A CA 1
ATOM 1842 C C . ALA A 1 231 ? 12.357 18.167 -7.702 1.00 36.91 231 ALA A C 1
ATOM 1844 O O . ALA A 1 231 ? 13.450 18.270 -7.155 1.00 36.91 231 ALA A O 1
ATOM 1845 N N . GLN A 1 232 ? 11.971 19.011 -8.665 1.00 35.56 232 GLN A N 1
ATOM 1846 C CA . GLN A 1 232 ? 12.759 20.174 -9.081 1.00 35.56 232 GLN A CA 1
ATOM 1847 C C . GLN A 1 232 ? 12.888 21.236 -7.971 1.00 35.56 232 GLN A C 1
ATOM 1849 O O . GLN A 1 232 ? 13.967 21.786 -7.794 1.00 35.56 232 GLN A O 1
ATOM 1854 N N . TYR A 1 233 ? 11.831 21.477 -7.187 1.00 32.28 233 TYR A N 1
ATOM 1855 C CA . TYR A 1 233 ? 11.840 22.399 -6.037 1.00 32.28 233 TYR A CA 1
ATOM 1856 C C . TYR A 1 233 ? 12.721 21.914 -4.870 1.00 32.28 233 TYR A C 1
ATOM 1858 O O . TYR A 1 233 ? 13.332 22.727 -4.186 1.00 32.28 233 TYR A O 1
ATOM 1866 N N . TYR A 1 234 ? 12.829 20.599 -4.657 1.00 37.59 234 TYR A N 1
ATOM 1867 C CA . TYR A 1 234 ? 13.762 20.011 -3.683 1.00 37.59 234 TYR A CA 1
ATOM 1868 C C . TYR A 1 234 ? 15.208 19.920 -4.197 1.00 37.59 234 TYR A C 1
ATOM 1870 O O . TYR A 1 234 ? 16.082 19.460 -3.476 1.00 37.59 234 TYR A O 1
ATOM 1878 N N . ARG A 1 235 ? 15.481 20.363 -5.431 1.00 36.19 235 ARG A N 1
ATOM 1879 C CA . ARG A 1 235 ? 16.841 20.496 -5.975 1.00 36.19 235 ARG A CA 1
ATOM 1880 C C . ARG A 1 235 ? 17.519 21.808 -5.554 1.00 36.19 235 ARG A C 1
ATOM 1882 O O . ARG A 1 235 ? 18.713 21.959 -5.784 1.00 36.19 235 ARG A O 1
ATOM 1889 N N . GLU A 1 236 ? 16.757 22.746 -4.984 1.00 31.48 236 GLU A N 1
ATOM 1890 C CA . GLU A 1 236 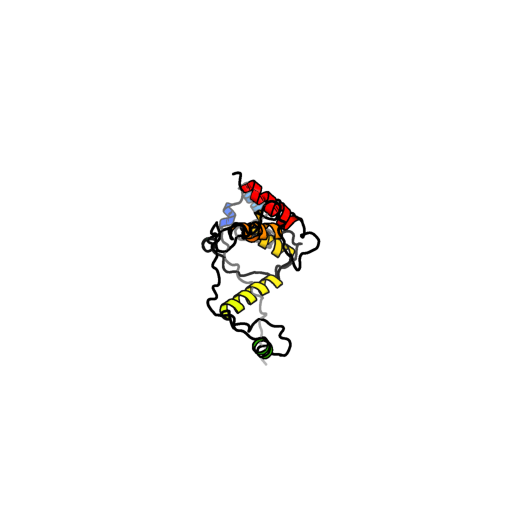? 17.211 24.083 -4.566 1.00 31.48 236 GLU A CA 1
ATOM 1891 C C . GLU A 1 236 ? 17.342 24.247 -3.036 1.00 31.48 236 GLU A C 1
ATOM 1893 O O . GLU A 1 236 ? 17.565 25.361 -2.563 1.00 31.48 236 GLU A O 1
ATOM 1898 N N . TYR A 1 237 ? 17.264 23.152 -2.267 1.00 34.06 237 TYR A N 1
ATOM 1899 C CA . TYR A 1 237 ? 17.578 23.107 -0.831 1.00 34.06 237 TYR A CA 1
ATOM 1900 C C . TYR A 1 237 ? 18.529 21.960 -0.501 1.00 34.06 237 TYR A C 1
ATOM 1902 O O . TYR A 1 237 ? 18.285 20.840 -1.001 1.00 34.06 237 TYR A O 1
#

Foldseek 3Di:
DDDDDDDDDDDDDPDDDDDDPPCVVVDDPVVVVVQVVQVDDVPFAGDPVSPHDPDPPDPPPDDPDDDPPDDDPQPPPDDPDDPVVDDDDPVDDDDDDDDPDDPPQDPVNVVVPDDDDDDDPDCQPVPPPHHNVVSVVVVVVVVSCVSDDPVVVVVVVCVPDPCNVCAQPPFPHVVLVVVLSVCVVVVNCQLFNADPVRHTPDDVPDDRDDDDPPDDPVHPCRRRVVSNVVVVVVVVD

Secondary structure (DSSP, 8-state):
-PPPP-------PPPPPPP-GGGGGGS-HHHHHHHHHTT--TTS-SSTTS-S-SS--------SSPPTT-------------GGG----SSPP--PPP--S-----HHHHHHT----------TT--SSS-HHHHHHHHHHHHHGGGS-HHHHHHHHHHH-TTGGGTTTTSSSHHHHHHHHHHHHTTTTTTS-B-TTS-BSSPTTPPPP---TT--TTSTTHHHHHHHHHHHHTT--

pLDDT: mean 74.58, std 19.99, range [27.73, 96.0]

Sequence (237 aa):
MERENNFSEENGEPMAKKIKTEWVKSYSDKALLMMTRMGYEKNKGLGKQNQGRLEPIIAVQQDGRKGLGLKDECQVSLESWDNTTEIINLPENYSWITNNASLEITLDDLKDNITLGPPKRTIDDECLYCNSDILNNILKAKSEFDKLNDSELRRARSRSNPFETIRSSIFLNRAAVKMANIDSMCEYMFTNPRYKDGSSMLQNNELLYFADICAAEKDRATRISRGAKTAQYYREY

Radius of gyration: 34.61 Å; chains: 1; bounding box: 75×68×89 Å

=== Feature glossary ===
Each block in this record encodes a different view of the same protein. In brief:

Predicted aligned error. PAE(i, j) answers: if I align the predicted and true structures on residue i, how far off (in Å) do I expect residue j to be? A block-diagonal PAE matrix with low values on the blocks and high values off-diagonal is the signature of a multi-domain protein with confidently predicted domains but uncertain inter-domain orientation.

Contact-map, Ramachandran, and PAE plots. Plot images: a contact map (which residues are close in 3D, as an N×N binary image), a Ramachandran scatter (backbone torsion angles, revealing secondary-structure composition at a glance), and — for AlphaFold structures — a PAE heatmap (pairwise prediction confidence).

Backbone torsions (φ/ψ). φ (phi) and ψ (psi) are the two rotatable backbone dihedrals per residue: φ is the C(i-1)–N–Cα–C torsion, ψ is the N–Cα–C–N(i+1) torsion, both in degrees on (−180°, 180°]. α-helical residues cluster near (−60°, −45°); β-strand residues near (−120°, +130°). A Ramachandran plot is simply a scatter of (φ, ψ) for every residue.

Foldseek 3Di. A 3Di character summarizes, for each residue, the relative orientation of the Cα frame of its nearest spatial neighbor. Because it encodes fold topology rather than chemistry, 3Di alignments detect remote structural similarity that sequence alignment misses.

Radius of gyration, Cα contacts, bounding box. Three whole-structure scalars: the radius of gyration (RMS distance of Cα from centroid, in Å), the count of Cα–Cα contacts (pairs closer than 8 Å and separated by more than four residues in sequence — i.e. tertiary, not local, contacts), and the bounding-box dimensions. Together they distinguish compact globular folds from extended fibres or disordered chains.

Sequence. Sequence gives the chain of amino acids in standard one-letter code (A=alanine, C=cysteine, …, Y=tyrosine), read N→C. It is the only feature that is directly encoded by the gene; all structural features are derived from the folded form of this sequence.

mmCIF coordinates. Atomic coordinates in PDBx/mmCIF format — the same representation the Protein Data Bank distributes. Each line of the _atom_site loop places one backbone atom in Cartesian space (units: ångströms, origin: arbitrary).

Secondary structure (3-state, P-SEA). Three-state secondary structure (P-SEA) collapses the eight DSSP classes into hel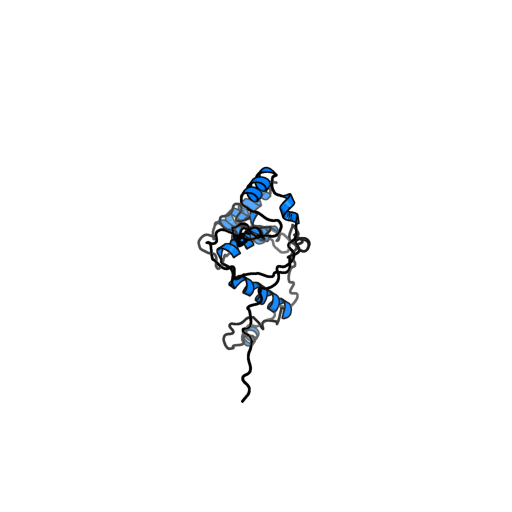ix (a), strand (b), and coil (c). P-SEA assigns these from Cα geometry alone — distances and angles — without requiring backbone oxygens, so it works on any Cα trace.

InterPro / GO / CATH / organism. Functional annotations link the protein to curated databases. InterPro entries identify conserved domains and families by matching the sequence against member-database signatures (Pfam, PROSITE, CDD, …). Gene Ontology (GO) terms describe molecular function, biological process, and cellular component in a controlled vocabulary. CATH places the structure in a hierarchical fold classification (Class/Architecture/Topology/Homologous-superfamily). The organism is the source species.

B-factor. B-factor (Debye–Waller factor) reflects atomic displacement in the crystal lattice. It is an experimental observable (units Å²), not a prediction; low values mean the atom is pinned down, high values mean it moves or is heterogeneous across the crystal.

Rendered structure images. Structure images are PyMOL renders from six orthogonal camera directions. Cartoon representation draws helices as coils and strands as arrows; sticks shows the backbone as bonds; surface shows the solvent-excluded envelope. Rainbow coloring maps sequence position to hue (blue→red, N→C); chain coloring assigns a distinct color per polypeptide.

Solvent-accessible surface area. Solvent-accessible surface area (SASA) is the area in Å² traced out by the centre of a 1.4 Å probe sphere (a water molecule) rolled over the protein's van der Waals surface (Shrake–Rupley / Lee–Richards construction). Buried residues have near-zero SASA; fully exposed residues can exceed 200 Å². The total SASA scales roughly with the number of surface residues.

Secondary structure (8-state, DSSP). The SS8 string is DSSP's per-residue secondary-structure call. α-helix (H) means an i→i+4 H-bond ladder; β-strand (E) means the residue participates in a β-sheet; 3₁₀ (G) and π (I) are tighter and wider helices; T/S are turns/bends; '-' is loop.

pLDDT. For AlphaFold models, the B-factor field carries pLDDT — the model's own estimate of local accuracy on a 0–100 scale. Regions with pLDDT<50 should be treated as essentially unmodeled; they often correspond to intrinsically disordered segments.

Nearest PDB structures. Nearest PDB neighbors are the top structural matches found by Foldseek when searching this structure against the entire Protein Data Bank. Each hit reports a TM-score (0 to 1; >0.5 almost always implies the same fold) and an E-value. These are *structural* homologs — they may share no detectable sequence similarity.